Protein AF-0000000078901737 (afdb_homodimer)

Secondary structure (DSSP, 8-state):
------EEEEEEEE-SSHHHHHHHHHHHHTTEEEEETTEEEEEE-HHHHHHHHHHHHHHS-TTT-EEEEEEEEETTT---EEEEEES------------/------EEEEEEEE-SSHHHHHHHHHHHHTTEEEEETTEEEEEE-HHHHHHHHHHHHHHS-TTT-EEEEEEEEETTT---EEEEEES------------

Radius of gyration: 16.72 Å; Cα contacts (8 Å, |Δi|>4): 358; chains: 2; bounding box: 41×45×40 Å

Foldseek 3Di:
DPQPQKFKKKKFKDADDPVLLVQLVVLLVVAFDDDDSGITIGIDHPVVVVVSVVSNVVSGDPVGMDMDIGTPTRPVPDDDDDDDDDDPPVPVPPPPPPD/DPQPQKFKKKKFKDADDPVLLVQLVVLLVVAFDDDDSGITIGIDHPVVVVVSVVSNVVSGDPVGMDMDIGTPTRPVPDDDDDDDDDDPPPPVPVPPPPD

Organism: Rhodospirillum centenum (strain ATCC 51521 / SW) (NCBI:txid414684)

Structure (mmCIF, N/CA/C/O backbone):
data_AF-0000000078901737-model_v1
#
loop_
_entity.id
_entity.type
_entity.pdbx_description
1 polymer 'CRISPR-associated endoribonuclease Cas2'
#
loop_
_atom_site.group_PDB
_atom_site.id
_atom_site.type_symbol
_atom_site.label_atom_id
_atom_site.label_alt_id
_atom_site.label_comp_id
_atom_site.label_asym_id
_atom_site.label_entity_id
_atom_site.label_seq_id
_atom_site.pdbx_PDB_ins_code
_atom_site.Cartn_x
_atom_site.Cartn_y
_atom_site.Cartn_z
_atom_site.occupancy
_atom_site.B_iso_or_equiv
_atom_site.auth_seq_id
_atom_site.auth_comp_id
_atom_site.auth_asym_id
_atom_site.auth_atom_id
_atom_site.pdbx_PDB_model_num
ATOM 1 N N . MET A 1 1 ? 23.219 15.336 10.836 1 37.34 1 MET A N 1
ATOM 2 C CA . MET A 1 1 ? 23.156 13.945 10.375 1 37.34 1 MET A CA 1
ATOM 3 C C . MET A 1 1 ? 22.906 13.875 8.875 1 37.34 1 MET A C 1
ATOM 5 O O . MET A 1 1 ? 22.156 14.688 8.328 1 37.34 1 MET A O 1
ATOM 9 N N . ALA A 1 2 ? 23.719 13.477 8.047 1 44.81 2 ALA A N 1
ATOM 10 C CA . ALA A 1 2 ? 23.703 13.688 6.605 1 44.81 2 ALA A CA 1
ATOM 11 C C . ALA A 1 2 ? 22.328 13.344 6.023 1 44.81 2 ALA A C 1
ATOM 13 O O . ALA A 1 2 ? 21.75 12.312 6.359 1 44.81 2 ALA A O 1
ATOM 14 N N . ALA A 1 3 ? 21.453 14.266 5.723 1 52.78 3 ALA A N 1
ATOM 15 C CA . ALA A 1 3 ? 20.094 14.211 5.207 1 52.78 3 ALA A CA 1
ATOM 16 C C . ALA A 1 3 ? 19.922 13.062 4.219 1 52.78 3 ALA A C 1
ATOM 18 O O . ALA A 1 3 ? 20.656 12.969 3.234 1 52.78 3 ALA A O 1
ATOM 19 N N . ARG A 1 4 ? 19.859 11.828 4.695 1 66.56 4 ARG A N 1
ATOM 20 C CA . ARG A 1 4 ? 19.75 10.742 3.727 1 66.56 4 ARG A CA 1
ATOM 21 C C . ARG A 1 4 ? 18.625 11.016 2.729 1 66.56 4 ARG A C 1
ATOM 23 O O . ARG A 1 4 ? 17.516 11.383 3.117 1 66.56 4 ARG A O 1
ATOM 30 N N . ASN A 1 5 ? 19.047 11.484 1.567 1 89.44 5 ASN A N 1
ATOM 31 C CA . ASN A 1 5 ? 18.172 11.828 0.451 1 89.44 5 ASN A CA 1
ATOM 32 C C . ASN A 1 5 ? 17.266 10.664 0.068 1 89.44 5 ASN A C 1
ATOM 34 O O . ASN A 1 5 ? 17.172 10.305 -1.106 1 89.44 5 ASN A O 1
ATOM 38 N N . GLU A 1 6 ? 16.766 10.07 1.145 1 97.19 6 GLU A N 1
ATOM 39 C CA . GLU A 1 6 ? 15.883 8.945 0.868 1 97.19 6 GLU A CA 1
ATOM 40 C C . GLU A 1 6 ? 14.414 9.359 0.946 1 97.19 6 GLU A C 1
ATOM 42 O O . GLU A 1 6 ? 14.07 10.289 1.675 1 97.19 6 GLU A O 1
ATOM 47 N N . ARG A 1 7 ? 13.727 8.695 0.181 1 97.88 7 ARG A N 1
ATOM 48 C CA . ARG A 1 7 ? 12.281 8.844 0.26 1 97.88 7 ARG A CA 1
ATOM 49 C C . ARG A 1 7 ? 11.625 7.527 0.664 1 97.88 7 ARG A C 1
ATOM 51 O O . ARG A 1 7 ? 12.211 6.453 0.493 1 97.88 7 ARG A O 1
ATOM 58 N N . LEU A 1 8 ? 10.477 7.656 1.312 1 98.06 8 LEU A N 1
ATOM 59 C CA . LEU A 1 8 ? 9.695 6.5 1.743 1 98.06 8 LEU A CA 1
ATOM 60 C C . LEU A 1 8 ? 8.695 6.09 0.669 1 98.06 8 LEU A C 1
ATOM 62 O O . LEU A 1 8 ? 7.965 6.93 0.141 1 98.06 8 LEU A O 1
ATOM 66 N N . TYR A 1 9 ? 8.711 4.77 0.337 1 98.5 9 TYR A N 1
ATOM 67 C CA . TYR A 1 9 ? 7.812 4.227 -0.676 1 98.5 9 TYR A CA 1
ATOM 68 C C . TYR A 1 9 ? 7.016 3.051 -0.124 1 98.5 9 TYR A C 1
ATOM 70 O O . TYR A 1 9 ? 7.52 2.283 0.699 1 98.5 9 TYR A O 1
ATOM 78 N N . ILE A 1 10 ? 5.812 2.926 -0.55 1 98.56 10 ILE A N 1
ATOM 79 C CA . ILE A 1 10 ? 5.043 1.689 -0.458 1 98.56 10 ILE A CA 1
ATOM 80 C C . ILE A 1 10 ? 4.918 1.057 -1.842 1 98.56 10 ILE A C 1
ATOM 82 O O . ILE A 1 10 ? 4.441 1.696 -2.783 1 98.56 10 ILE A O 1
ATOM 86 N N . VAL A 1 11 ? 5.398 -0.104 -1.984 1 98.62 11 VAL A N 1
ATOM 87 C CA . VAL A 1 11 ? 5.301 -0.816 -3.254 1 98.62 11 VAL A CA 1
ATOM 88 C C . VAL A 1 11 ? 4.301 -1.964 -3.127 1 98.62 11 VAL A C 1
ATOM 90 O O . VAL A 1 11 ? 4.406 -2.791 -2.221 1 98.62 11 VAL A O 1
ATOM 93 N N . THR A 1 12 ? 3.33 -1.936 -3.998 1 98.25 12 THR A N 1
ATOM 94 C CA . THR A 1 12 ? 2.346 -3.008 -4.062 1 98.25 12 THR A CA 1
ATOM 95 C C . THR A 1 12 ? 2.346 -3.662 -5.441 1 98.25 12 THR A C 1
ATOM 97 O O . THR A 1 12 ? 2.703 -3.025 -6.434 1 98.25 12 THR A O 1
ATOM 100 N N . TYR A 1 13 ? 1.93 -4.922 -5.512 1 97.56 13 TYR A N 1
ATOM 101 C CA . TYR A 1 13 ? 1.927 -5.562 -6.82 1 97.56 13 TYR A CA 1
ATOM 102 C C . TYR A 1 13 ? 0.886 -6.676 -6.879 1 97.56 13 TYR A C 1
ATOM 104 O O . TYR A 1 13 ? 0.571 -7.293 -5.859 1 97.56 13 TYR A O 1
ATOM 112 N N . ASP A 1 14 ? 0.367 -6.785 -8.016 1 95.31 14 ASP A N 1
ATOM 113 C CA . ASP A 1 14 ? -0.563 -7.832 -8.422 1 95.31 14 ASP A CA 1
ATOM 114 C C . ASP A 1 14 ? -0.028 -8.602 -9.625 1 95.31 14 ASP A C 1
ATOM 116 O O . ASP A 1 14 ? -0.119 -8.125 -10.766 1 95.31 14 ASP A O 1
ATOM 120 N N . ILE A 1 15 ? 0.505 -9.805 -9.312 1 97.12 15 ILE A N 1
ATOM 121 C CA . ILE A 1 15 ? 1.19 -10.602 -10.32 1 97.12 15 ILE A CA 1
ATOM 122 C C . ILE A 1 15 ? 0.374 -11.852 -10.633 1 97.12 15 ILE A C 1
ATOM 124 O O . ILE A 1 15 ? 0.051 -12.625 -9.734 1 97.12 15 ILE A O 1
ATOM 128 N N . ALA A 1 16 ? 0.14 -12.141 -11.852 1 96.06 16 ALA A N 1
ATOM 129 C CA . ALA A 1 16 ? -0.817 -13.164 -12.266 1 96.06 16 ALA A CA 1
ATOM 130 C C . ALA A 1 16 ? -0.198 -14.562 -12.188 1 96.06 16 ALA A C 1
ATOM 132 O O . ALA A 1 16 ? -0.906 -15.547 -11.992 1 96.06 16 ALA A O 1
ATOM 133 N N . ASP A 1 17 ? 1.067 -14.633 -12.414 1 97.44 17 ASP A N 1
ATOM 134 C CA . ASP A 1 17 ? 1.777 -15.906 -12.5 1 97.44 17 ASP A CA 1
ATOM 135 C C . ASP A 1 17 ? 2.629 -16.156 -11.258 1 97.44 17 ASP A C 1
ATOM 137 O O . ASP A 1 17 ? 3.387 -15.273 -10.836 1 97.44 17 ASP A O 1
ATOM 141 N N . GLN A 1 18 ? 2.553 -17.328 -10.664 1 97.12 18 GLN A N 1
ATOM 142 C CA . GLN A 1 18 ? 3.219 -17.641 -9.406 1 97.12 18 GLN A CA 1
ATOM 143 C C . GLN A 1 18 ? 4.734 -17.547 -9.547 1 97.12 18 GLN A C 1
ATOM 145 O O . GLN A 1 18 ? 5.422 -17.109 -8.625 1 97.12 18 GLN A O 1
ATOM 150 N N . LYS A 1 19 ? 5.262 -18.031 -10.617 1 98 19 LYS A N 1
ATOM 151 C CA . LYS A 1 19 ? 6.703 -17.969 -10.82 1 98 19 LYS A CA 1
ATOM 152 C C . LYS A 1 19 ? 7.191 -16.516 -10.898 1 98 19 LYS A C 1
ATOM 154 O O . LYS A 1 19 ? 8.203 -16.172 -10.289 1 98 19 LYS A O 1
ATOM 159 N N . ARG A 1 20 ? 6.438 -15.727 -11.625 1 98.12 20 ARG A N 1
ATOM 160 C CA . ARG A 1 20 ? 6.789 -14.312 -11.703 1 98.12 20 ARG A CA 1
ATOM 161 C C . ARG A 1 20 ? 6.621 -13.633 -10.344 1 98.12 20 ARG A C 1
ATOM 163 O O . ARG A 1 20 ? 7.414 -12.766 -9.977 1 98.12 20 ARG A O 1
ATOM 170 N N . TRP A 1 21 ? 5.555 -14 -9.664 1 97.69 21 TRP A N 1
ATOM 171 C CA . TRP A 1 21 ? 5.344 -13.469 -8.32 1 97.69 21 TRP A CA 1
ATOM 172 C C . TRP A 1 21 ? 6.566 -13.711 -7.441 1 97.69 21 TRP A C 1
ATOM 174 O O . TRP A 1 21 ? 7.031 -12.805 -6.75 1 97.69 21 TRP A O 1
ATOM 184 N N . ARG A 1 22 ? 7.113 -14.93 -7.465 1 98 22 ARG A N 1
ATOM 185 C CA . ARG A 1 22 ? 8.273 -15.273 -6.648 1 98 22 ARG A CA 1
ATOM 186 C C . ARG A 1 22 ? 9.477 -14.422 -7.027 1 98 22 ARG A C 1
ATOM 188 O O . ARG A 1 22 ? 10.25 -14.008 -6.156 1 98 22 ARG A O 1
ATOM 195 N N . ARG A 1 23 ? 9.641 -14.188 -8.273 1 98.38 23 ARG A N 1
ATOM 196 C CA . ARG A 1 23 ? 10.758 -13.367 -8.734 1 98.38 23 ARG A CA 1
ATOM 197 C C . ARG A 1 23 ? 10.602 -11.922 -8.258 1 98.38 23 ARG A C 1
ATOM 199 O O . ARG A 1 23 ? 11.555 -11.32 -7.773 1 98.38 23 ARG A O 1
ATOM 206 N N . VAL A 1 24 ? 9.398 -11.422 -8.391 1 98.5 24 VAL A N 1
ATOM 207 C CA . VAL A 1 24 ? 9.133 -10.062 -7.926 1 98.5 24 VAL A CA 1
ATOM 208 C C . VAL A 1 24 ? 9.367 -9.977 -6.422 1 98.5 24 VAL A C 1
ATOM 210 O O . VAL A 1 24 ? 10 -9.039 -5.938 1 98.5 24 VAL A O 1
ATOM 213 N N . PHE A 1 25 ? 8.898 -10.961 -5.695 1 98.31 25 PHE A N 1
ATOM 214 C CA . PHE A 1 25 ? 9.102 -11.016 -4.254 1 98.31 25 PHE A CA 1
ATOM 215 C C . PHE A 1 25 ? 10.586 -10.969 -3.914 1 98.31 25 PHE A C 1
ATOM 217 O O . PHE A 1 25 ? 11.008 -10.203 -3.037 1 98.31 25 PHE A O 1
ATOM 224 N N . ARG A 1 26 ? 11.328 -11.688 -4.613 1 98.12 26 ARG A N 1
ATOM 225 C CA . ARG A 1 26 ? 12.766 -11.719 -4.371 1 98.12 26 ARG A CA 1
ATOM 226 C C . ARG A 1 26 ? 13.398 -10.352 -4.633 1 98.12 26 ARG A C 1
ATOM 228 O O . ARG A 1 26 ? 14.258 -9.906 -3.871 1 98.12 26 ARG A O 1
ATOM 235 N N . VAL A 1 27 ? 13.016 -9.766 -5.691 1 98.56 27 VAL A N 1
ATOM 236 C CA . VAL A 1 27 ? 13.5 -8.422 -5.973 1 98.56 27 VAL A CA 1
ATOM 237 C C . VAL A 1 27 ? 13.164 -7.492 -4.809 1 98.56 27 VAL A C 1
ATOM 239 O O . VAL A 1 27 ? 14.023 -6.762 -4.316 1 98.56 27 VAL A O 1
ATOM 242 N N . MET A 1 28 ? 11.93 -7.555 -4.387 1 98.5 28 MET A N 1
ATOM 243 C CA . MET A 1 28 ? 11.461 -6.645 -3.352 1 98.5 28 MET A CA 1
ATOM 244 C C . MET A 1 28 ? 12.211 -6.867 -2.043 1 98.5 28 MET A C 1
ATOM 246 O O . MET A 1 28 ? 12.477 -5.918 -1.307 1 98.5 28 MET A O 1
ATOM 250 N N . GLU A 1 29 ? 12.578 -8.086 -1.745 1 97.69 29 GLU A N 1
ATOM 251 C CA . GLU A 1 29 ? 13.32 -8.414 -0.531 1 97.69 29 GLU A CA 1
ATOM 252 C C . GLU A 1 29 ? 14.648 -7.668 -0.479 1 97.69 29 GLU A C 1
ATOM 254 O O . GLU A 1 29 ? 15.148 -7.344 0.604 1 97.69 29 GLU A O 1
ATOM 259 N N . ALA A 1 30 ? 15.125 -7.355 -1.539 1 97.62 30 ALA A N 1
ATOM 260 C CA . ALA A 1 30 ? 16.422 -6.68 -1.616 1 97.62 30 ALA A CA 1
ATOM 261 C C . ALA A 1 30 ? 16.266 -5.172 -1.429 1 97.62 30 ALA A C 1
ATOM 263 O O . ALA A 1 30 ? 17.25 -4.465 -1.2 1 97.62 30 ALA A O 1
ATOM 264 N N . TYR A 1 31 ? 15.039 -4.676 -1.495 1 98.12 31 TYR A N 1
ATOM 265 C CA . TYR A 1 31 ? 14.891 -3.225 -1.547 1 98.12 31 TYR A CA 1
ATOM 266 C C . TYR A 1 31 ? 14.086 -2.715 -0.359 1 98.12 31 TYR A C 1
ATOM 268 O O . TYR A 1 31 ? 14.094 -1.518 -0.064 1 98.12 31 TYR A O 1
ATOM 276 N N . GLY A 1 32 ? 13.367 -3.609 0.29 1 97.44 32 GLY A N 1
ATOM 277 C CA . GLY A 1 32 ? 12.469 -3.066 1.294 1 97.44 32 GLY A CA 1
ATOM 278 C C . GLY A 1 32 ? 12.086 -4.074 2.361 1 97.44 32 GLY A C 1
ATOM 279 O O . GLY A 1 32 ? 12.648 -5.168 2.424 1 97.44 32 GLY A O 1
ATOM 280 N N . HIS A 1 33 ? 11.242 -3.652 3.219 1 96.88 33 HIS A N 1
ATOM 281 C CA . HIS A 1 33 ? 10.695 -4.445 4.312 1 96.88 33 HIS A CA 1
ATOM 282 C C . HIS A 1 33 ? 9.32 -4.996 3.959 1 96.88 33 HIS A C 1
ATOM 284 O O . HIS A 1 33 ? 8.43 -4.246 3.561 1 96.88 33 HIS A O 1
ATOM 290 N N . TRP A 1 34 ? 9.188 -6.359 4.145 1 96.5 34 TRP A N 1
ATOM 291 C CA . TRP A 1 34 ? 7.953 -7.062 3.816 1 96.5 34 TRP A CA 1
ATOM 292 C C . TRP A 1 34 ? 6.852 -6.727 4.816 1 96.5 34 TRP A C 1
ATOM 294 O O . TRP A 1 34 ? 7.035 -6.871 6.027 1 96.5 34 TRP A O 1
ATOM 304 N N . LEU A 1 35 ? 5.703 -6.176 4.328 1 95.69 35 LEU A N 1
ATOM 305 C CA . LEU A 1 35 ? 4.59 -5.816 5.199 1 95.69 35 LEU A CA 1
ATOM 306 C C . LEU A 1 35 ? 3.457 -6.832 5.078 1 95.69 35 LEU A C 1
ATOM 308 O O . LEU A 1 35 ? 2.84 -7.199 6.082 1 95.69 35 LEU A O 1
ATOM 312 N N . GLN A 1 36 ? 3.176 -7.199 3.855 1 94.69 36 GLN A N 1
ATOM 313 C CA . GLN A 1 36 ? 2.061 -8.078 3.51 1 94.69 36 GLN A CA 1
ATOM 314 C C . GLN A 1 36 ? 2.316 -8.805 2.193 1 94.69 36 GLN A C 1
ATOM 316 O O . GLN A 1 36 ? 3.221 -8.438 1.441 1 94.69 36 GLN A O 1
ATOM 321 N N . LEU A 1 37 ? 1.676 -9.789 1.857 1 91.94 37 LEU A N 1
ATOM 322 C CA . LEU A 1 37 ? 1.946 -10.703 0.756 1 91.94 37 LEU A CA 1
ATOM 323 C C . LEU A 1 37 ? 2.51 -9.953 -0.448 1 91.94 37 LEU A C 1
ATOM 325 O O . LEU A 1 37 ? 3.525 -10.359 -1.018 1 91.94 37 LEU A O 1
ATOM 329 N N . SER A 1 38 ? 1.941 -8.852 -0.886 1 96.06 38 SER A N 1
ATOM 330 C CA . SER A 1 38 ? 2.373 -8.109 -2.062 1 96.06 38 SER A CA 1
ATOM 331 C C . SER A 1 38 ? 2.578 -6.633 -1.738 1 96.06 38 SER A C 1
ATOM 333 O O . SER A 1 38 ? 2.299 -5.762 -2.568 1 96.06 38 SER A O 1
ATOM 335 N N . VAL A 1 39 ? 3.059 -6.453 -0.538 1 97.62 39 VAL A N 1
ATOM 336 C CA . VAL A 1 39 ? 3.248 -5.078 -0.092 1 97.62 39 VAL A CA 1
ATOM 337 C C . VAL A 1 39 ? 4.59 -4.945 0.624 1 97.62 39 VAL A C 1
ATOM 339 O O . VAL A 1 39 ? 4.879 -5.699 1.558 1 97.62 39 VAL A O 1
ATOM 342 N N . PHE A 1 40 ? 5.359 -3.996 0.201 1 98.25 40 PHE A N 1
ATOM 343 C CA . PHE A 1 40 ? 6.641 -3.705 0.833 1 98.25 40 PHE A CA 1
ATOM 344 C C . PHE A 1 40 ? 6.75 -2.225 1.175 1 98.25 40 PHE A C 1
ATOM 346 O O . PHE A 1 40 ? 6.203 -1.376 0.467 1 98.25 40 PHE A O 1
ATOM 353 N N . GLN A 1 41 ? 7.402 -1.928 2.205 1 98.31 41 GLN A N 1
ATOM 354 C CA . GLN A 1 41 ? 7.883 -0.586 2.523 1 98.31 41 GLN A CA 1
ATOM 355 C C . GLN A 1 41 ? 9.359 -0.429 2.16 1 98.31 41 GLN A C 1
ATOM 357 O O . GLN A 1 41 ? 10.18 -1.291 2.484 1 98.31 41 GLN A O 1
ATOM 362 N N . CYS A 1 42 ? 9.688 0.681 1.527 1 98.38 42 CYS A N 1
ATOM 363 C CA . CYS A 1 42 ? 11.055 0.913 1.088 1 98.38 42 CYS A CA 1
ATOM 364 C C . CYS A 1 42 ? 11.523 2.312 1.468 1 98.38 42 CYS A C 1
ATOM 366 O O . CYS A 1 42 ? 10.742 3.266 1.42 1 98.38 42 CYS A O 1
ATOM 368 N N . ARG A 1 43 ? 12.703 2.416 1.856 1 97.69 43 ARG A N 1
ATOM 369 C CA . ARG A 1 43 ? 13.438 3.674 1.951 1 97.69 43 ARG A CA 1
ATOM 370 C C . ARG A 1 43 ? 14.539 3.742 0.902 1 97.69 43 ARG A C 1
ATOM 372 O O . ARG A 1 43 ? 15.539 3.016 0.992 1 97.69 43 ARG A O 1
ATOM 379 N N . LEU A 1 44 ? 14.328 4.629 -0.038 1 98.25 44 LEU A N 1
ATOM 380 C CA . LEU A 1 44 ? 15.211 4.566 -1.199 1 98.25 44 LEU A CA 1
ATOM 381 C C . LEU A 1 44 ? 15.688 5.961 -1.594 1 98.25 44 LEU A C 1
ATOM 383 O O . LEU A 1 44 ? 14.922 6.926 -1.524 1 98.25 44 LEU A O 1
ATOM 387 N N . THR A 1 45 ? 16.906 5.988 -2.07 1 97.94 45 THR A N 1
ATOM 388 C CA . THR A 1 45 ? 17.375 7.145 -2.828 1 97.94 45 THR A CA 1
ATOM 389 C C . THR A 1 45 ? 16.781 7.145 -4.234 1 97.94 45 THR A C 1
ATOM 391 O O . THR A 1 45 ? 16.156 6.164 -4.656 1 97.94 45 THR A O 1
ATOM 394 N N . ALA A 1 46 ? 17 8.266 -4.906 1 96.69 46 ALA A N 1
ATOM 395 C CA . ALA A 1 46 ? 16.547 8.352 -6.293 1 96.69 46 ALA A CA 1
ATOM 396 C C . ALA A 1 46 ? 17.172 7.25 -7.145 1 96.69 46 ALA A C 1
ATOM 398 O O . ALA A 1 46 ? 16.484 6.645 -7.98 1 96.69 46 ALA A O 1
ATOM 399 N N . ARG A 1 47 ? 18.391 7.02 -6.961 1 97.12 47 ARG A N 1
ATOM 400 C CA . ARG A 1 47 ? 19.109 6.008 -7.727 1 97.12 47 ARG A CA 1
ATOM 401 C C . ARG A 1 47 ? 18.562 4.617 -7.453 1 97.12 47 ARG A C 1
ATOM 403 O O . ARG A 1 47 ? 18.281 3.855 -8.383 1 97.12 47 ARG A O 1
ATOM 410 N N . ARG A 1 48 ? 18.375 4.305 -6.238 1 97.81 48 ARG A N 1
ATOM 411 C CA . ARG A 1 48 ? 17.875 2.984 -5.879 1 97.81 48 ARG A CA 1
ATOM 412 C C . ARG A 1 48 ? 16.422 2.807 -6.336 1 97.81 48 ARG A C 1
ATOM 414 O O . ARG A 1 48 ? 16.016 1.705 -6.711 1 97.81 48 ARG A O 1
ATOM 421 N N . ARG A 1 49 ? 15.695 3.832 -6.234 1 97.81 49 ARG A N 1
ATOM 422 C CA . ARG A 1 49 ? 14.328 3.809 -6.738 1 97.81 49 ARG A CA 1
ATOM 423 C C . ARG A 1 49 ? 14.297 3.494 -8.227 1 97.81 49 ARG A C 1
ATOM 425 O O . ARG A 1 49 ? 13.5 2.664 -8.68 1 97.81 49 ARG A O 1
ATOM 432 N N . ALA A 1 50 ? 15.125 4.172 -8.992 1 97.81 50 ALA A N 1
ATOM 433 C CA . ALA A 1 50 ? 15.219 3.92 -10.43 1 97.81 50 ALA A CA 1
ATOM 434 C C . ALA A 1 50 ? 15.641 2.48 -10.703 1 97.81 50 ALA A C 1
ATOM 436 O O . ALA A 1 50 ? 15.086 1.826 -11.594 1 97.81 50 ALA A O 1
ATOM 437 N N . ALA A 1 51 ? 16.578 2.016 -9.984 1 98.38 51 ALA A N 1
ATOM 438 C CA . ALA A 1 51 ? 17.047 0.641 -10.133 1 98.38 51 ALA A CA 1
ATOM 439 C C . ALA A 1 51 ? 15.938 -0.358 -9.828 1 98.38 51 ALA A C 1
ATOM 441 O O . ALA A 1 51 ? 15.773 -1.35 -10.547 1 98.38 51 ALA A O 1
ATOM 442 N N . LEU A 1 52 ? 15.195 -0.144 -8.789 1 98.56 52 LEU A N 1
ATOM 443 C CA . LEU A 1 52 ? 14.078 -1.007 -8.43 1 98.56 52 LEU A CA 1
ATOM 444 C C . LEU A 1 52 ? 13.062 -1.075 -9.57 1 98.56 52 LEU A C 1
ATOM 446 O O . LEU A 1 52 ? 12.641 -2.164 -9.969 1 98.56 52 LEU A O 1
ATOM 450 N N . ALA A 1 53 ? 12.68 0.091 -10.039 1 97.81 53 ALA A N 1
ATOM 451 C CA . ALA A 1 53 ? 11.695 0.142 -11.117 1 97.81 53 ALA A CA 1
ATOM 452 C C . ALA A 1 53 ? 12.172 -0.659 -12.328 1 97.81 53 ALA A C 1
ATOM 454 O O . ALA A 1 53 ? 11.391 -1.396 -12.938 1 97.81 53 ALA A O 1
ATOM 455 N N . MET A 1 54 ? 13.414 -0.468 -12.641 1 97.81 54 MET A N 1
ATOM 456 C CA . MET A 1 54 ? 13.977 -1.173 -13.789 1 97.81 54 MET A CA 1
ATOM 457 C C . MET A 1 54 ? 13.953 -2.682 -13.562 1 97.81 54 MET A C 1
ATOM 459 O O . MET A 1 54 ? 13.586 -3.439 -14.461 1 97.81 54 MET A O 1
ATOM 463 N N . ARG A 1 55 ? 14.32 -3.061 -12.445 1 98.38 55 ARG A N 1
ATOM 464 C CA . ARG A 1 55 ? 14.344 -4.484 -12.125 1 98.38 55 ARG A CA 1
ATOM 465 C C . ARG A 1 55 ? 12.938 -5.074 -12.15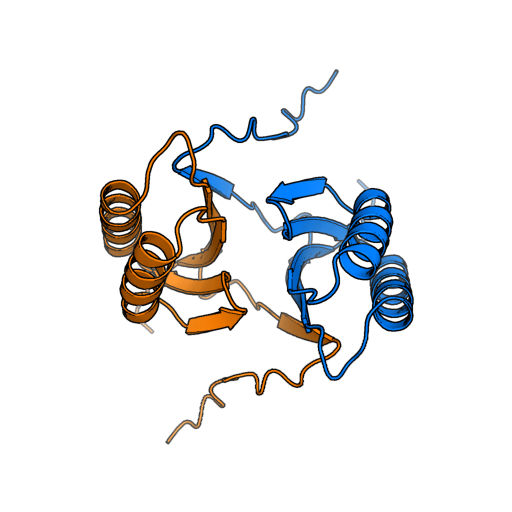6 1 98.38 55 ARG A C 1
ATOM 467 O O . ARG A 1 55 ? 12.719 -6.148 -12.719 1 98.38 55 ARG A O 1
ATOM 474 N N . LEU A 1 56 ? 11.992 -4.398 -11.547 1 98.25 56 LEU A N 1
ATOM 475 C CA . LEU A 1 56 ? 10.617 -4.871 -11.547 1 98.25 56 LEU A CA 1
ATOM 476 C C . LEU A 1 56 ? 10.062 -4.941 -12.961 1 98.25 56 LEU A C 1
ATOM 478 O O . LEU A 1 56 ? 9.375 -5.898 -13.32 1 98.25 56 LEU A O 1
ATOM 482 N N . ASP A 1 57 ? 10.398 -3.939 -13.742 1 96.56 57 ASP A N 1
ATOM 483 C CA . ASP A 1 57 ? 9.922 -3.889 -15.125 1 96.56 57 ASP A CA 1
ATOM 484 C C . ASP A 1 57 ? 10.414 -5.098 -15.922 1 96.56 57 ASP A C 1
ATOM 486 O O . ASP A 1 57 ? 9.719 -5.578 -16.812 1 96.56 57 ASP A O 1
ATOM 490 N N . ARG A 1 58 ? 11.539 -5.566 -15.602 1 97.31 58 ARG A N 1
ATOM 491 C CA . ARG A 1 58 ? 12.133 -6.707 -16.297 1 97.31 58 ARG A CA 1
ATOM 492 C C . ARG A 1 58 ? 11.453 -8.008 -15.875 1 97.31 58 ARG A C 1
ATOM 494 O O . ARG A 1 58 ? 11.406 -8.961 -16.641 1 97.31 58 ARG A O 1
ATOM 501 N N . GLU A 1 59 ? 10.938 -8.031 -14.672 1 98.19 59 GLU A N 1
ATOM 502 C CA . GLU A 1 59 ? 10.414 -9.281 -14.133 1 98.19 59 GLU A CA 1
ATOM 503 C C . GLU A 1 59 ? 8.938 -9.461 -14.484 1 98.19 59 GLU A C 1
ATOM 505 O O . GLU A 1 59 ? 8.43 -10.578 -14.492 1 98.19 59 GLU A O 1
ATOM 510 N N . ILE A 1 60 ? 8.18 -8.406 -14.82 1 97.81 60 ILE A N 1
ATOM 511 C CA . ILE A 1 60 ? 6.73 -8.523 -14.938 1 97.81 60 ILE A CA 1
ATOM 512 C C . ILE A 1 60 ? 6.34 -8.633 -16.406 1 97.81 60 ILE A C 1
ATOM 514 O O . ILE A 1 60 ? 7.137 -8.305 -17.297 1 97.81 60 ILE A O 1
ATOM 518 N N . LYS A 1 61 ? 5.16 -9.117 -16.672 1 96.88 61 LYS A N 1
ATOM 519 C CA . LYS A 1 61 ? 4.492 -9.047 -17.969 1 96.88 61 LYS A CA 1
ATOM 520 C C . LYS A 1 61 ? 3.469 -7.918 -18 1 96.88 61 LYS A C 1
ATOM 522 O O . LYS A 1 61 ? 2.406 -8.023 -17.375 1 96.88 61 LYS A O 1
ATOM 527 N N . PRO A 1 62 ? 3.744 -6.898 -18.719 1 93.94 62 PRO A N 1
ATOM 528 C CA . PRO A 1 62 ? 2.957 -5.664 -18.641 1 93.94 62 PRO A CA 1
ATOM 529 C C . PRO A 1 62 ? 1.467 -5.898 -18.875 1 93.94 62 PRO A C 1
ATOM 531 O O . PRO A 1 62 ? 0.629 -5.191 -18.312 1 93.94 62 PRO A O 1
ATOM 534 N N . ALA A 1 63 ? 1.03 -6.875 -19.609 1 93.44 63 ALA A N 1
ATOM 535 C CA . ALA A 1 63 ? -0.376 -7.098 -19.938 1 93.44 63 ALA A CA 1
ATOM 536 C C . ALA A 1 63 ? -1.078 -7.883 -18.828 1 93.44 63 ALA A C 1
ATOM 538 O O . ALA A 1 63 ? -2.309 -7.934 -18.781 1 93.44 63 ALA A O 1
ATOM 539 N N . GLU A 1 64 ? -0.312 -8.438 -17.922 1 95.81 64 GLU A N 1
ATOM 540 C CA . GLU A 1 64 ? -0.893 -9.367 -16.953 1 95.81 64 GLU A CA 1
ATOM 541 C C . GLU A 1 64 ? -0.629 -8.906 -15.523 1 95.81 64 GLU A C 1
ATOM 543 O O . GLU A 1 64 ? -1.379 -9.25 -14.609 1 95.81 64 GLU A O 1
ATOM 548 N N . ASP A 1 65 ? 0.442 -8.172 -15.398 1 96.81 65 ASP A N 1
ATOM 549 C CA . ASP A 1 65 ? 0.942 -7.84 -14.07 1 96.81 65 ASP A CA 1
ATOM 550 C C . ASP A 1 65 ? 0.868 -6.336 -13.812 1 96.81 65 ASP A C 1
ATOM 552 O O . ASP A 1 65 ? 0.933 -5.539 -14.75 1 96.81 65 ASP A O 1
ATOM 556 N N . HIS A 1 66 ? 0.661 -5.961 -12.57 1 96.25 66 HIS A N 1
ATOM 557 C CA . HIS A 1 66 ? 0.538 -4.562 -12.172 1 96.25 66 HIS A CA 1
ATOM 558 C C . HIS A 1 66 ? 1.325 -4.277 -10.898 1 96.25 66 HIS A C 1
ATOM 560 O O . HIS A 1 66 ? 1.184 -4.992 -9.898 1 96.25 66 HIS A O 1
ATOM 566 N N . VAL A 1 67 ? 2.203 -3.295 -10.984 1 97.75 67 VAL A N 1
ATOM 567 C CA . VAL A 1 67 ? 2.98 -2.842 -9.836 1 97.75 67 VAL A CA 1
ATOM 568 C C . VAL A 1 67 ? 2.738 -1.352 -9.602 1 97.75 67 VAL A C 1
ATOM 570 O O . VAL A 1 67 ? 2.719 -0.563 -10.547 1 97.75 67 VAL A O 1
ATOM 573 N N . LEU A 1 68 ? 2.51 -1.009 -8.359 1 97.69 68 LEU A N 1
ATOM 574 C CA . LEU A 1 68 ? 2.416 0.395 -7.973 1 97.69 68 LEU A CA 1
ATOM 575 C C . LEU A 1 68 ? 3.572 0.784 -7.055 1 97.69 68 LEU A C 1
ATOM 577 O O . LEU A 1 68 ? 3.889 0.063 -6.105 1 97.69 68 LEU A O 1
ATOM 581 N N . ILE A 1 69 ? 4.184 1.837 -7.383 1 98.25 69 ILE A N 1
ATOM 582 C CA . ILE A 1 69 ? 5.184 2.453 -6.516 1 98.25 69 ILE A CA 1
ATOM 583 C C . ILE A 1 69 ? 4.656 3.781 -5.984 1 98.25 69 ILE A C 1
ATOM 585 O O . ILE A 1 69 ? 4.566 4.766 -6.723 1 98.25 69 ILE A O 1
ATOM 589 N N . LEU A 1 70 ? 4.285 3.807 -4.703 1 98.38 70 LEU A N 1
ATOM 590 C CA . LEU A 1 70 ? 3.73 4.992 -4.062 1 98.38 70 LEU A CA 1
ATOM 591 C C . LEU A 1 70 ? 4.816 5.777 -3.336 1 98.38 70 LEU A C 1
ATOM 593 O O . LEU A 1 70 ? 5.426 5.273 -2.389 1 98.38 70 LEU A O 1
ATOM 597 N N . ASP A 1 71 ? 5.074 6.93 -3.783 1 98.19 71 ASP A N 1
ATOM 598 C CA . ASP A 1 71 ? 5.996 7.844 -3.115 1 98.19 71 ASP A CA 1
ATOM 599 C C . ASP A 1 71 ? 5.285 8.641 -2.021 1 98.19 71 ASP A C 1
ATOM 601 O O . ASP A 1 71 ? 4.441 9.492 -2.316 1 98.19 71 ASP A O 1
ATOM 605 N N . VAL A 1 72 ? 5.688 8.398 -0.758 1 97.25 72 VAL A N 1
ATOM 606 C CA . VAL A 1 72 ? 4.93 8.992 0.337 1 97.25 72 VAL A CA 1
ATOM 607 C C . VAL A 1 72 ? 5.652 10.234 0.849 1 97.25 72 VAL A C 1
ATOM 609 O O . VAL A 1 72 ? 5.098 11.008 1.641 1 97.25 72 VAL A O 1
ATOM 612 N N . GLY A 1 73 ? 6.891 10.469 0.484 1 96.69 73 GLY A N 1
ATOM 613 C CA . GLY A 1 73 ? 7.621 11.672 0.853 1 96.69 73 GLY A CA 1
ATOM 614 C C . GLY A 1 73 ? 9 11.383 1.415 1 96.69 73 GLY A C 1
ATOM 615 O O . GLY A 1 73 ? 9.445 10.227 1.425 1 96.69 73 GLY A O 1
ATOM 616 N N . PRO A 1 74 ? 9.703 12.5 1.819 1 96.88 74 PRO A N 1
ATOM 617 C CA . PRO A 1 74 ? 11.031 12.305 2.398 1 96.88 74 PRO A CA 1
ATOM 618 C C . PRO A 1 74 ? 11.008 11.398 3.631 1 96.88 74 PRO A C 1
ATOM 620 O O . PRO A 1 74 ? 10.188 11.602 4.531 1 96.88 74 PRO A O 1
ATOM 623 N N . ALA A 1 75 ? 11.891 10.469 3.621 1 95.94 75 ALA A N 1
ATOM 624 C CA . ALA A 1 75 ? 11.891 9.445 4.664 1 95.94 75 ALA A CA 1
ATOM 625 C C . ALA A 1 75 ? 12 10.07 6.051 1 95.94 75 ALA A C 1
ATOM 627 O O . ALA A 1 75 ? 11.43 9.555 7.016 1 95.94 75 ALA A O 1
ATOM 628 N N . ASP A 1 76 ? 12.633 11.164 6.137 1 93.69 76 ASP A N 1
ATOM 629 C CA . ASP A 1 76 ? 12.875 11.789 7.434 1 93.69 76 ASP A CA 1
ATOM 630 C C . ASP A 1 76 ? 11.695 12.656 7.859 1 93.69 76 ASP A C 1
ATOM 632 O O . ASP A 1 76 ? 11.625 13.109 9 1 93.69 76 ASP A O 1
ATOM 636 N N . GLU A 1 77 ? 10.727 12.828 7.023 1 93.94 77 GLU A N 1
ATOM 637 C CA . GLU A 1 77 ? 9.609 13.719 7.316 1 93.94 77 GLU A CA 1
ATOM 638 C C . GLU A 1 77 ? 8.312 12.93 7.488 1 93.94 77 GLU A C 1
ATOM 640 O O . GLU A 1 77 ? 7.32 13.453 8 1 93.94 77 GLU A O 1
ATOM 645 N N . VAL A 1 78 ? 8.344 11.758 7 1 93.81 78 VAL A N 1
ATOM 646 C CA . VAL A 1 78 ? 7.141 10.938 7.051 1 93.81 78 VAL A CA 1
ATOM 647 C C . VAL A 1 78 ? 7.164 10.055 8.289 1 93.81 78 VAL A C 1
ATOM 649 O O . VAL A 1 78 ? 8.133 9.328 8.531 1 93.81 78 VAL A O 1
ATOM 652 N N . ASP A 1 79 ? 6.176 10.172 9.109 1 91.44 79 ASP A N 1
ATOM 653 C CA . ASP A 1 79 ? 5.957 9.25 10.219 1 91.44 79 ASP A CA 1
ATOM 654 C C . ASP A 1 79 ? 4.879 8.219 9.875 1 91.44 79 ASP A C 1
ATOM 656 O O . ASP A 1 79 ? 3.727 8.359 10.297 1 91.44 79 ASP A O 1
ATOM 660 N N . LEU A 1 80 ? 5.254 7.211 9.141 1 95.31 80 LEU A N 1
ATOM 661 C CA . LEU A 1 80 ? 4.324 6.184 8.68 1 95.31 80 LEU A CA 1
ATOM 662 C C . LEU A 1 80 ? 3.883 5.293 9.836 1 95.31 80 LEU A C 1
ATOM 664 O O . LEU A 1 80 ? 4.719 4.723 10.539 1 95.31 80 LEU A O 1
ATOM 668 N N . ARG A 1 81 ? 2.619 5.238 10.086 1 96.25 81 ARG A N 1
ATOM 669 C CA . ARG A 1 81 ? 2.055 4.34 11.094 1 96.25 81 ARG A CA 1
ATOM 670 C C . ARG A 1 81 ? 1.273 3.207 10.438 1 96.25 81 ARG A C 1
ATOM 672 O O . ARG A 1 81 ? 0.406 3.449 9.594 1 96.25 81 ARG A O 1
ATOM 679 N N . VAL A 1 82 ? 1.599 1.995 10.812 1 95.88 82 VAL A N 1
ATOM 680 C CA . VAL A 1 82 ? 0.967 0.811 10.242 1 95.88 82 VAL A CA 1
ATOM 681 C C . VAL A 1 82 ? 0.108 0.12 11.297 1 95.88 82 VAL A C 1
ATOM 683 O O . VAL A 1 82 ? 0.597 -0.225 12.375 1 95.88 82 VAL A O 1
ATOM 686 N N . GLU A 1 83 ? -1.095 -0.001 10.984 1 95.25 83 GLU A N 1
ATOM 687 C CA . GLU A 1 83 ? -2.027 -0.769 11.805 1 95.25 83 GLU A CA 1
ATOM 688 C C . GLU A 1 83 ? -2.434 -2.066 11.109 1 95.25 83 GLU A C 1
ATOM 690 O O . GLU A 1 83 ? -2.703 -2.074 9.906 1 95.25 83 GLU A O 1
ATOM 695 N N . SER A 1 84 ? -2.482 -3.096 11.875 1 95.31 84 SER A N 1
ATOM 696 C CA . SER A 1 84 ? -2.844 -4.402 11.328 1 95.31 84 SER A CA 1
ATOM 697 C C . SER A 1 84 ? -4.164 -4.895 11.914 1 95.31 84 SER A C 1
ATOM 699 O O . SER A 1 84 ? -4.395 -4.785 13.117 1 95.31 84 SER A O 1
ATOM 701 N N . LEU A 1 85 ? -5.012 -5.344 11.117 1 95.88 85 LEU A N 1
ATOM 702 C CA . LEU A 1 85 ? -6.215 -6.07 11.508 1 95.88 85 LEU A CA 1
ATOM 703 C C . LEU A 1 85 ? -6.137 -7.527 11.07 1 95.88 85 LEU A C 1
ATOM 705 O O . LEU A 1 85 ? -5.676 -7.824 9.961 1 95.88 85 LEU A O 1
ATOM 709 N N . GLY A 1 86 ? -6.691 -8.461 11.828 1 92.38 86 GLY A N 1
ATOM 710 C CA . GLY A 1 86 ? -6.602 -9.883 11.516 1 92.38 86 GLY A CA 1
ATOM 711 C C . GLY A 1 86 ? -5.285 -10.5 11.945 1 92.38 86 GLY A C 1
ATOM 712 O O . GLY A 1 86 ? -4.879 -10.375 13.102 1 92.38 86 GLY A O 1
ATOM 713 N N . LYS A 1 87 ? -4.59 -11.219 10.945 1 78.56 87 LYS A N 1
ATOM 714 C CA . LYS A 1 87 ? -3.348 -11.914 11.273 1 78.56 87 LYS A CA 1
ATOM 715 C C . LYS A 1 87 ? -2.316 -10.953 11.852 1 78.56 87 LYS A C 1
ATOM 717 O O . LYS A 1 87 ? -2.268 -9.781 11.469 1 78.56 87 LYS A O 1
ATOM 722 N N . SER A 1 88 ? -1.827 -11.312 13.07 1 60.5 88 SER A N 1
ATOM 723 C CA . SER A 1 88 ? -0.831 -10.484 13.742 1 60.5 88 SER A CA 1
ATOM 724 C C . SER A 1 88 ? 0.425 -10.336 12.891 1 60.5 88 SER A C 1
ATOM 726 O O . SER A 1 88 ? 1.077 -11.328 12.555 1 60.5 88 SER A O 1
ATOM 728 N N . PHE A 1 89 ? 0.294 -9.719 11.883 1 51.09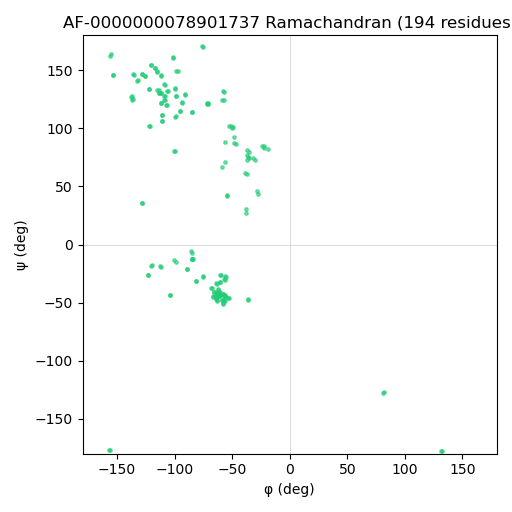 89 PHE A N 1
ATOM 729 C CA . PHE A 1 89 ? 1.623 -9.484 11.328 1 51.09 89 PHE A CA 1
ATOM 730 C C . PHE A 1 89 ? 2.57 -8.961 12.406 1 51.09 89 PHE A C 1
ATOM 732 O O . PHE A 1 89 ? 2.223 -8.047 13.156 1 51.09 89 PHE A O 1
ATOM 739 N N . GLN A 1 90 ? 3.281 -9.867 13.062 1 43.25 90 GLN A N 1
ATOM 740 C CA . GLN A 1 90 ? 4.387 -9.203 13.75 1 43.25 90 GLN A CA 1
ATOM 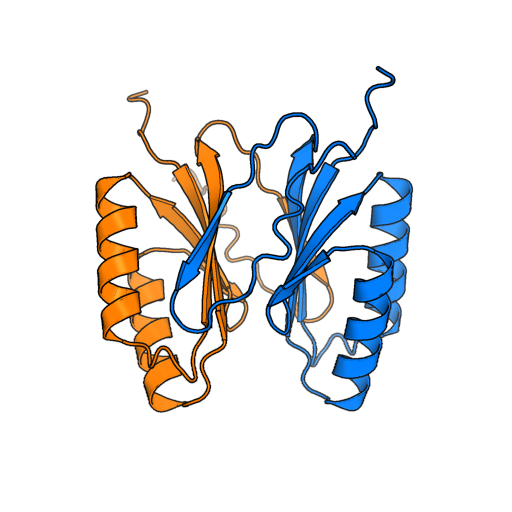741 C C . GLN A 1 90 ? 4.922 -8.031 12.93 1 43.25 90 GLN A C 1
ATOM 743 O O . GLN A 1 90 ? 5.32 -8.203 11.781 1 43.25 90 GLN A O 1
ATOM 748 N N . ALA A 1 91 ? 4.309 -7.086 12.992 1 38.47 91 ALA A N 1
ATOM 749 C CA . ALA A 1 91 ? 4.996 -5.895 12.5 1 38.47 91 ALA A CA 1
ATOM 750 C C . ALA A 1 91 ? 6.512 -6.078 12.539 1 38.47 91 ALA A C 1
ATOM 752 O O . ALA A 1 91 ? 7.066 -6.457 13.57 1 38.47 91 ALA A O 1
ATOM 753 N N . ILE A 1 92 ? 7.262 -6.637 11.703 1 37.44 92 ILE A N 1
ATOM 754 C CA . ILE A 1 92 ? 8.633 -6.156 11.828 1 37.44 92 ILE A CA 1
ATOM 755 C C . ILE A 1 92 ? 8.633 -4.664 12.141 1 37.44 92 ILE A C 1
ATOM 757 O O . ILE A 1 92 ? 8.406 -3.838 11.25 1 37.44 92 ILE A O 1
ATOM 761 N N . VAL A 1 93 ? 7.676 -4.164 12.727 1 35.78 93 VAL A N 1
ATOM 762 C CA . VAL A 1 93 ? 8.008 -2.854 13.273 1 35.78 93 VAL A CA 1
ATOM 763 C C . VAL A 1 93 ? 9.445 -2.857 13.789 1 35.78 93 VAL A C 1
ATOM 765 O O . VAL A 1 93 ? 9.797 -3.656 14.656 1 35.78 93 VAL A O 1
ATOM 768 N N . ARG A 1 94 ? 10.438 -2.715 13.078 1 30.75 94 ARG A N 1
ATOM 769 C CA . ARG A 1 94 ? 11.695 -2.322 13.711 1 30.75 94 ARG A CA 1
ATOM 770 C C . ARG A 1 94 ? 11.438 -1.466 14.945 1 30.75 94 ARG A C 1
ATOM 772 O O . ARG A 1 94 ? 10.82 -0.405 14.852 1 30.75 94 ARG A O 1
ATOM 779 N N . GLU A 1 95 ? 10.953 -1.947 16.109 1 31.33 95 GLU A N 1
ATOM 780 C CA . GLU A 1 95 ? 11.586 -1.269 17.234 1 31.33 95 GLU A CA 1
ATOM 781 C C . GLU A 1 95 ? 12.945 -0.696 16.828 1 31.33 95 GLU A C 1
ATOM 783 O O . GLU A 1 95 ? 13.797 -1.412 16.297 1 31.33 95 GLU A O 1
ATOM 788 N N . ALA A 1 96 ? 12.953 0.407 16.297 1 29.8 96 ALA A N 1
ATOM 789 C CA . ALA A 1 96 ? 14.219 1.093 16.516 1 29.8 96 ALA A CA 1
ATOM 790 C C . ALA A 1 96 ? 14.883 0.63 17.812 1 29.8 96 ALA A C 1
ATOM 792 O O . ALA A 1 96 ? 14.5 1.066 18.891 1 29.8 96 ALA A O 1
ATOM 793 N N . ARG A 1 97 ? 14.914 -0.62 18.125 1 25.34 97 ARG A N 1
ATOM 794 C CA . ARG A 1 97 ? 15.883 -0.916 19.188 1 25.34 97 ARG A CA 1
ATOM 795 C C . ARG A 1 97 ? 17.281 -0.444 18.781 1 25.34 97 ARG A C 1
ATOM 797 O O . ARG A 1 97 ? 17.828 -0.89 17.781 1 25.34 97 ARG A O 1
ATOM 804 N N . VAL A 1 98 ? 17.594 0.859 19.109 1 22.45 98 VAL A N 1
ATOM 805 C CA . VAL A 1 98 ? 18.969 1.255 19.391 1 22.45 98 VAL A CA 1
ATOM 806 C C . VAL A 1 98 ? 19.688 0.137 20.141 1 22.45 98 VAL A C 1
ATOM 808 O O . VAL A 1 98 ? 19.297 -0.223 21.266 1 22.45 98 VAL A O 1
ATOM 811 N N . ILE A 1 99 ? 19.766 -0.948 19.547 1 17.53 99 ILE A N 1
ATOM 812 C CA . ILE A 1 99 ? 20.891 -1.618 20.188 1 17.53 99 ILE A CA 1
ATOM 813 C C . ILE A 1 99 ? 22.188 -0.86 19.906 1 17.53 99 ILE A C 1
ATOM 815 O O . ILE A 1 99 ? 22.453 -0.502 18.75 1 17.53 99 ILE A O 1
ATOM 819 N N . MET B 1 1 ? -9.141 27.859 4.18 1 38.94 1 MET B N 1
ATOM 820 C CA . MET B 1 1 ? -9.898 26.688 3.75 1 38.94 1 MET B CA 1
ATOM 821 C C . MET B 1 1 ? -10.023 25.672 4.883 1 38.94 1 MET B C 1
ATOM 823 O O . MET B 1 1 ? -9.102 25.516 5.684 1 38.94 1 MET B O 1
ATOM 827 N N . ALA B 1 2 ? -11.102 25.359 5.367 1 45.72 2 ALA B N 1
ATOM 828 C CA . ALA B 1 2 ? -11.281 24.672 6.641 1 45.72 2 ALA B CA 1
ATOM 829 C C . ALA B 1 2 ? -10.398 23.422 6.715 1 45.72 2 ALA B C 1
ATOM 831 O O . ALA B 1 2 ? -10.32 22.656 5.754 1 45.72 2 ALA B O 1
ATOM 832 N N . ALA B 1 3 ? -9.305 23.406 7.379 1 53.69 3 ALA B N 1
ATOM 833 C CA . ALA B 1 3 ? -8.281 22.375 7.578 1 53.69 3 ALA B CA 1
ATOM 834 C C . ALA B 1 3 ? -8.906 20.984 7.684 1 53.69 3 ALA B C 1
ATOM 836 O O . ALA B 1 3 ? -9.734 20.734 8.57 1 53.69 3 ALA B O 1
ATOM 837 N N . ARG B 1 4 ? -9.367 20.469 6.574 1 68.12 4 ARG B N 1
ATOM 838 C CA . ARG B 1 4 ? -10.016 19.172 6.73 1 68.12 4 ARG B CA 1
ATOM 839 C C . ARG B 1 4 ? -9.109 18.188 7.473 1 68.12 4 ARG B C 1
ATOM 841 O O . ARG B 1 4 ? -7.926 18.078 7.164 1 68.12 4 ARG B O 1
ATOM 848 N N . ASN B 1 5 ? -9.445 18.047 8.734 1 89.56 5 ASN B N 1
ATOM 849 C CA . ASN B 1 5 ? -8.742 17.172 9.664 1 89.56 5 ASN B CA 1
ATOM 850 C C . ASN B 1 5 ? -8.664 15.75 9.133 1 89.56 5 ASN B C 1
ATOM 852 O O . ASN B 1 5 ? -9.016 14.797 9.836 1 89.56 5 ASN B O 1
ATOM 856 N N . GLU B 1 6 ? -8.391 15.719 7.844 1 97.25 6 GLU B N 1
ATOM 857 C CA . GLU B 1 6 ? -8.289 14.391 7.254 1 97.25 6 GLU B CA 1
ATOM 858 C C . GLU B 1 6 ? -6.832 13.93 7.168 1 97.25 6 GLU B C 1
ATOM 860 O O . GLU B 1 6 ? -5.922 14.758 7.066 1 97.25 6 GLU B O 1
ATOM 865 N N . ARG B 1 7 ? -6.73 12.727 7.266 1 97.88 7 ARG B N 1
ATOM 866 C CA . ARG B 1 7 ? -5.434 12.102 7.023 1 97.88 7 ARG B CA 1
ATOM 867 C C . ARG B 1 7 ? -5.492 11.164 5.82 1 97.88 7 ARG B C 1
ATOM 869 O O . ARG B 1 7 ? -6.57 10.695 5.445 1 97.88 7 ARG B O 1
ATOM 876 N N . LEU B 1 8 ? -4.355 11.016 5.176 1 98 8 LEU B N 1
ATOM 877 C CA . LEU B 1 8 ? -4.227 10.133 4.023 1 98 8 LEU B CA 1
ATOM 878 C C . LEU B 1 8 ? -3.805 8.734 4.457 1 98 8 LEU B C 1
ATOM 880 O O . LEU B 1 8 ? -2.854 8.578 5.227 1 98 8 LEU B O 1
ATOM 884 N N . TYR B 1 9 ? -4.566 7.723 3.977 1 98.5 9 TYR B N 1
ATOM 885 C CA . TYR B 1 9 ? -4.289 6.328 4.305 1 98.5 9 TYR B CA 1
ATOM 886 C C . TYR B 1 9 ? -4.137 5.492 3.039 1 98.5 9 TYR B C 1
ATOM 888 O O . TYR B 1 9 ? -4.805 5.742 2.035 1 98.5 9 TYR B O 1
ATOM 896 N N . ILE B 1 10 ? -3.279 4.539 3.068 1 98.56 10 ILE B N 1
ATOM 897 C CA . ILE B 1 10 ? -3.264 3.414 2.141 1 98.56 10 ILE B CA 1
ATOM 898 C C . ILE B 1 10 ? -3.742 2.152 2.854 1 98.56 10 ILE B C 1
ATOM 900 O O . ILE B 1 10 ? -3.188 1.765 3.885 1 98.56 10 ILE B O 1
ATOM 904 N N . VAL B 1 11 ? -4.766 1.585 2.379 1 98.69 11 VAL B N 1
ATOM 905 C CA . VAL B 1 11 ? -5.289 0.354 2.961 1 98.69 11 VAL B CA 1
ATOM 906 C C . VAL B 1 11 ? -5.035 -0.816 2.016 1 98.69 11 VAL B C 1
ATOM 908 O O . VAL B 1 11 ? -5.395 -0.759 0.836 1 98.69 11 VAL B O 1
ATOM 911 N N . THR B 1 12 ? -4.371 -1.807 2.551 1 98.25 12 THR B N 1
ATOM 912 C CA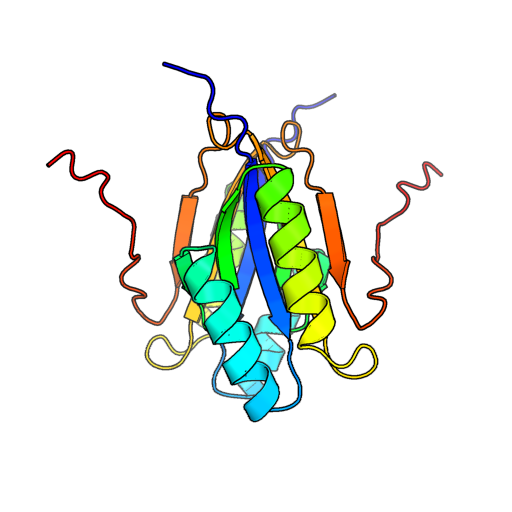 . THR B 1 12 ? -4.121 -3.033 1.802 1 98.25 12 THR B CA 1
ATOM 913 C C . THR B 1 12 ? -4.719 -4.238 2.521 1 98.25 12 THR B C 1
ATOM 915 O O . THR B 1 12 ? -4.871 -4.223 3.746 1 98.25 12 THR B O 1
ATOM 918 N N . TYR B 1 13 ? -5.043 -5.277 1.775 1 97.62 13 TYR B N 1
ATOM 919 C CA . TYR B 1 13 ? -5.617 -6.441 2.449 1 97.62 13 TYR B CA 1
ATOM 920 C C . TYR B 1 13 ? -5.34 -7.715 1.664 1 97.62 13 TYR B C 1
ATOM 922 O O . TYR B 1 13 ? -5.219 -7.684 0.437 1 97.62 13 TYR B O 1
ATOM 930 N N . ASP B 1 14 ? -5.164 -8.711 2.404 1 95.12 14 ASP B N 1
ATOM 931 C CA . ASP B 1 14 ? -5.004 -10.094 1.96 1 95.12 14 ASP B CA 1
ATOM 932 C C . ASP B 1 14 ? -6.074 -10.992 2.576 1 95.12 14 ASP B C 1
ATOM 934 O O . ASP B 1 14 ? -5.957 -11.398 3.734 1 95.12 14 ASP B O 1
ATOM 938 N N . ILE B 1 15 ? -7.086 -11.289 1.728 1 97.12 15 ILE B N 1
ATOM 939 C CA . ILE B 1 15 ? -8.258 -12.016 2.201 1 97.12 15 ILE B CA 1
ATOM 940 C C . ILE B 1 15 ? -8.289 -13.414 1.574 1 97.12 15 ILE B C 1
ATOM 942 O O . ILE B 1 15 ? -8.258 -13.547 0.349 1 97.12 15 ILE B O 1
ATOM 946 N N . ALA B 1 16 ? -8.461 -14.422 2.34 1 96.06 16 ALA B N 1
ATOM 947 C CA . ALA B 1 16 ? -8.273 -15.805 1.901 1 96.06 16 ALA B CA 1
ATOM 948 C C . ALA B 1 16 ? -9.508 -16.312 1.151 1 96.06 16 ALA B C 1
ATOM 950 O O . ALA B 1 16 ? -9.398 -17.188 0.288 1 96.06 16 ALA B O 1
ATOM 951 N N . ASP B 1 17 ? -10.633 -15.828 1.518 1 97.38 17 ASP B N 1
ATOM 952 C CA . ASP B 1 17 ? -11.906 -16.312 0.99 1 97.38 17 ASP B CA 1
ATOM 953 C C . ASP B 1 17 ? -12.508 -15.305 0.014 1 97.38 17 ASP B C 1
ATOM 955 O O . ASP B 1 17 ? -12.609 -14.109 0.32 1 97.38 17 ASP B O 1
ATOM 959 N N . GLN B 1 18 ? -12.953 -15.742 -1.154 1 97.06 18 GLN B N 1
ATOM 960 C CA . GLN B 1 18 ? -13.438 -14.875 -2.221 1 97.06 18 GLN B CA 1
ATOM 961 C C . GLN B 1 18 ? -14.68 -14.102 -1.779 1 97.06 18 GLN B C 1
ATOM 963 O O . GLN B 1 18 ? -14.852 -12.93 -2.141 1 97.06 18 GLN B O 1
ATOM 968 N N . LYS B 1 19 ? -15.57 -14.734 -1.104 1 97.94 19 LYS B N 1
ATOM 969 C CA . LYS B 1 19 ? -16.781 -14.055 -0.648 1 97.94 19 LYS B CA 1
ATOM 970 C C . LYS B 1 19 ? -16.453 -12.938 0.336 1 97.94 19 LYS B C 1
ATOM 972 O O . LYS B 1 19 ? -17 -11.836 0.241 1 97.94 19 LYS B O 1
ATOM 977 N N . ARG B 1 20 ? -15.555 -13.258 1.233 1 98.12 20 ARG B N 1
ATOM 978 C CA . ARG B 1 20 ? -15.117 -12.227 2.17 1 98.12 20 ARG B CA 1
ATOM 979 C C . ARG B 1 20 ? -14.375 -11.109 1.449 1 98.12 20 ARG B C 1
ATOM 981 O O . ARG B 1 20 ? -14.516 -9.938 1.802 1 98.12 20 ARG B O 1
ATOM 988 N N . TRP B 1 21 ? -13.547 -11.492 0.51 1 97.69 21 TRP B N 1
ATOM 989 C CA . TRP B 1 21 ? -12.852 -10.5 -0.295 1 97.69 21 TRP B CA 1
ATOM 990 C C . TRP B 1 21 ? -13.836 -9.508 -0.912 1 97.69 21 TRP B C 1
ATOM 992 O O . TRP B 1 21 ? -13.617 -8.297 -0.852 1 97.69 21 TRP B O 1
ATOM 1002 N N . ARG B 1 22 ? -14.93 -10.008 -1.492 1 97.94 22 ARG B N 1
ATOM 1003 C CA . ARG B 1 22 ? -15.922 -9.148 -2.129 1 97.94 22 ARG B CA 1
ATOM 1004 C C . ARG B 1 22 ? -16.562 -8.203 -1.117 1 97.94 22 ARG B C 1
ATOM 1006 O O . ARG B 1 22 ? -16.828 -7.039 -1.43 1 97.94 22 ARG B O 1
ATOM 1013 N N . ARG B 1 23 ? -16.797 -8.688 0.039 1 98.38 23 ARG B N 1
ATOM 1014 C CA . ARG B 1 23 ? -17.391 -7.852 1.081 1 98.38 23 ARG B CA 1
ATOM 1015 C C . ARG B 1 23 ? -16.422 -6.75 1.506 1 98.38 23 ARG B C 1
ATOM 1017 O O . ARG B 1 23 ? -16.812 -5.59 1.642 1 98.38 23 ARG B O 1
ATOM 1024 N N . VAL B 1 24 ? -15.18 -7.137 1.696 1 98.5 24 VAL B N 1
ATOM 1025 C CA . VAL B 1 24 ? -14.164 -6.152 2.057 1 98.5 24 VAL B CA 1
ATOM 1026 C C . VAL B 1 24 ? -14.039 -5.109 0.949 1 98.5 24 VAL B C 1
ATOM 1028 O O . VAL B 1 24 ? -13.977 -3.908 1.223 1 98.5 24 VAL B O 1
ATOM 1031 N N . PHE B 1 25 ? -14.016 -5.559 -0.28 1 98.31 25 PHE B N 1
ATOM 1032 C CA . PHE B 1 25 ? -13.953 -4.656 -1.424 1 98.31 25 PHE B CA 1
ATOM 1033 C C . PHE B 1 25 ? -15.102 -3.658 -1.392 1 98.31 25 PHE B C 1
ATOM 1035 O O . PHE B 1 25 ? -14.898 -2.457 -1.58 1 98.31 25 PHE B O 1
ATOM 1042 N N . ARG B 1 26 ? -16.234 -4.117 -1.101 1 98.12 26 ARG B N 1
ATOM 1043 C CA . ARG B 1 26 ? -17.406 -3.252 -1.048 1 98.12 26 ARG B CA 1
ATOM 1044 C C . ARG B 1 26 ? -17.266 -2.215 0.063 1 98.12 26 ARG B C 1
ATOM 1046 O O . ARG B 1 26 ? -17.625 -1.048 -0.124 1 98.12 26 ARG B O 1
ATOM 1053 N N . VAL B 1 27 ? -16.844 -2.646 1.169 1 98.56 27 VAL B N 1
ATOM 1054 C CA . VAL B 1 27 ? -16.609 -1.705 2.258 1 98.56 27 VAL B CA 1
ATOM 1055 C C . VAL B 1 27 ? -15.617 -0.63 1.801 1 98.56 27 VAL B C 1
ATOM 1057 O O . VAL B 1 27 ? -15.867 0.564 1.986 1 98.56 27 VAL B O 1
ATOM 1060 N N . MET B 1 28 ? -14.539 -1.072 1.195 1 98.5 28 MET B N 1
ATOM 1061 C CA . MET B 1 28 ? -13.477 -0.149 0.806 1 98.5 28 MET B CA 1
ATOM 1062 C C . MET B 1 28 ? -13.977 0.851 -0.231 1 98.5 28 MET B C 1
ATOM 1064 O O . MET B 1 28 ? -13.57 2.016 -0.223 1 98.5 28 MET B O 1
ATOM 1068 N N . GLU B 1 29 ? -14.875 0.452 -1.088 1 97.62 29 GLU B N 1
ATOM 1069 C CA . GLU B 1 29 ? -15.438 1.328 -2.107 1 97.62 29 GLU B CA 1
ATOM 1070 C C . GLU B 1 29 ? -16.156 2.521 -1.478 1 97.62 29 GLU B C 1
ATOM 1072 O O . GLU B 1 29 ? -16.203 3.605 -2.062 1 97.62 29 GLU B O 1
ATOM 1077 N N . ALA B 1 30 ? -16.594 2.361 -0.358 1 97.56 30 ALA B N 1
ATOM 1078 C CA . ALA B 1 30 ? -17.328 3.416 0.331 1 97.56 30 ALA B CA 1
ATOM 1079 C C . ALA B 1 30 ? -16.375 4.391 1.022 1 97.56 30 ALA B C 1
ATOM 1081 O O . ALA B 1 30 ? -16.781 5.48 1.432 1 97.56 30 ALA B O 1
ATOM 1082 N N . TYR B 1 31 ? -15.125 4.039 1.128 1 98.06 31 TYR B N 1
ATOM 1083 C CA . TYR B 1 31 ? -14.258 4.844 1.979 1 98.06 31 TYR B CA 1
ATOM 1084 C C . TYR B 1 31 ? -13.102 5.43 1.179 1 98.06 31 TYR B C 1
ATOM 1086 O O . TYR B 1 31 ? -12.422 6.355 1.636 1 98.06 31 TYR B O 1
ATOM 1094 N N . GLY B 1 32 ? -12.828 4.859 0.021 1 97.44 32 GLY B N 1
ATOM 1095 C CA . GLY B 1 32 ? -11.602 5.309 -0.628 1 97.44 32 GLY B CA 1
ATOM 1096 C C . GLY B 1 32 ? -11.609 5.09 -2.129 1 97.44 32 GLY B C 1
ATOM 1097 O O . GLY B 1 32 ? -12.648 4.746 -2.707 1 97.44 32 GLY B O 1
ATOM 1098 N N . HIS B 1 33 ? -10.531 5.414 -2.725 1 96.88 33 HIS B N 1
ATOM 1099 C CA . HIS B 1 33 ? -10.289 5.258 -4.152 1 96.88 33 HIS B CA 1
ATOM 1100 C C . HIS B 1 33 ? -9.484 3.994 -4.441 1 96.88 33 HIS B C 1
ATOM 1102 O O . HIS B 1 33 ? -8.422 3.781 -3.855 1 96.88 33 HIS B O 1
ATOM 1108 N N . TRP B 1 34 ? -10.047 3.162 -5.395 1 96.62 34 TRP B N 1
ATOM 1109 C CA . TRP B 1 34 ? -9.438 1.889 -5.766 1 96.62 34 TRP B CA 1
ATOM 1110 C C . TRP B 1 34 ? -8.164 2.107 -6.57 1 96.62 34 TRP B C 1
ATOM 1112 O O . TRP B 1 34 ? -8.172 2.814 -7.582 1 96.62 34 TRP B O 1
ATOM 1122 N N . LEU B 1 35 ? -7.004 1.584 -6.078 1 95.75 35 LEU B N 1
ATOM 1123 C CA . LEU B 1 35 ? -5.734 1.729 -6.777 1 95.75 35 LEU B CA 1
ATOM 1124 C C . LEU B 1 35 ? -5.344 0.432 -7.477 1 95.75 35 LEU B C 1
ATOM 1126 O O . LEU B 1 35 ? -4.852 0.455 -8.609 1 95.75 35 LEU B O 1
ATOM 1130 N N . GLN B 1 36 ? -5.531 -0.656 -6.766 1 94.81 36 GLN B N 1
ATOM 1131 C CA . GLN B 1 36 ? -5.125 -1.986 -7.207 1 94.81 36 GLN B CA 1
ATOM 1132 C C . GLN B 1 36 ? -5.949 -3.07 -6.516 1 94.81 36 GLN B C 1
ATOM 1134 O O . GLN B 1 36 ? -6.641 -2.799 -5.531 1 94.81 36 GLN B O 1
ATOM 1139 N N . LEU B 1 37 ? -6.016 -4.215 -6.934 1 91.88 37 LEU B N 1
ATOM 1140 C CA . LEU B 1 37 ? -6.926 -5.281 -6.527 1 91.88 37 LEU B CA 1
ATOM 1141 C C . LEU B 1 37 ? -7.207 -5.219 -5.031 1 91.88 37 LEU B C 1
ATOM 1143 O O . LEU B 1 37 ? -8.367 -5.281 -4.609 1 91.88 37 LEU B O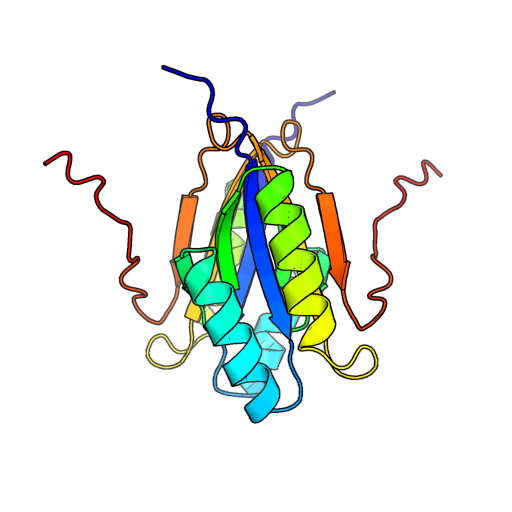 1
ATOM 1147 N N . SER B 1 38 ? -6.23 -5.066 -4.16 1 96.06 38 SER B N 1
ATOM 1148 C CA . SER B 1 38 ? -6.406 -5.051 -2.711 1 96.06 38 SER B CA 1
ATOM 1149 C C . SER B 1 38 ? -5.746 -3.828 -2.086 1 96.06 38 SER B C 1
ATOM 1151 O O . SER B 1 38 ? -5.207 -3.906 -0.98 1 96.06 38 SER B O 1
ATOM 1153 N N . VAL B 1 39 ? -5.852 -2.783 -2.854 1 97.69 39 VAL B N 1
ATOM 1154 C CA . VAL B 1 39 ? -5.207 -1.561 -2.385 1 97.69 39 VAL B CA 1
ATOM 1155 C C . VAL B 1 39 ? -6.125 -0.365 -2.631 1 97.69 39 VAL B C 1
ATOM 1157 O O . VAL B 1 39 ? -6.586 -0.149 -3.754 1 97.69 39 VAL B O 1
ATOM 1160 N N . PHE B 1 40 ? -6.359 0.382 -1.598 1 98.31 40 PHE B N 1
ATOM 1161 C CA . PHE B 1 40 ? -7.16 1.597 -1.699 1 98.31 40 PHE B CA 1
ATOM 1162 C C . PHE B 1 40 ? -6.418 2.785 -1.097 1 98.31 40 PHE B C 1
ATOM 1164 O O . PHE B 1 40 ? -5.652 2.627 -0.142 1 98.31 40 PHE B O 1
ATOM 1171 N N . GLN B 1 41 ? -6.617 3.91 -1.627 1 98.38 41 GLN B N 1
ATOM 1172 C CA . GLN B 1 41 ? -6.258 5.188 -1.021 1 98.38 41 GLN B CA 1
ATOM 1173 C C . GLN B 1 41 ? -7.473 5.852 -0.372 1 98.38 41 GLN B C 1
ATOM 1175 O O . GLN B 1 41 ? -8.547 5.922 -0.976 1 98.38 41 GLN B O 1
ATOM 1180 N N . CYS B 1 42 ? -7.297 6.344 0.836 1 98.38 42 CYS B N 1
ATOM 1181 C CA . CYS B 1 42 ? -8.398 6.953 1.569 1 98.38 42 CYS B CA 1
ATOM 1182 C C . CYS B 1 42 ? -7.984 8.297 2.156 1 98.38 42 CYS B C 1
ATOM 1184 O O . CYS B 1 42 ? -6.848 8.461 2.605 1 98.38 42 CYS B O 1
ATOM 1186 N N . ARG B 1 43 ? -8.844 9.203 2.123 1 97.75 43 ARG B N 1
ATOM 1187 C CA . ARG B 1 43 ? -8.781 10.43 2.908 1 97.75 43 ARG B CA 1
ATOM 1188 C C . ARG B 1 43 ? -9.859 10.445 3.986 1 97.75 43 ARG B C 1
ATOM 1190 O O . ARG B 1 43 ? -11.047 10.555 3.682 1 97.75 43 ARG B O 1
ATOM 1197 N N . LEU B 1 44 ? -9.398 10.359 5.203 1 98.25 44 LEU B N 1
ATOM 1198 C CA . LEU B 1 44 ? -10.383 10.109 6.254 1 98.25 44 LEU B CA 1
ATOM 1199 C C . LEU B 1 44 ? -10.125 11.008 7.461 1 98.25 44 LEU B C 1
ATOM 1201 O O . LEU B 1 44 ? -8.969 11.258 7.824 1 98.25 44 LEU B O 1
ATOM 1205 N N . THR B 1 45 ? -11.203 11.375 8.078 1 97.94 45 THR B N 1
ATOM 1206 C CA . THR B 1 45 ? -11.133 11.914 9.43 1 97.94 45 THR B CA 1
ATOM 1207 C C . THR B 1 45 ? -10.898 10.797 10.445 1 97.94 45 THR B C 1
ATOM 1209 O O . THR B 1 45 ? -10.977 9.617 10.102 1 97.94 45 THR B O 1
ATOM 1212 N N . ALA B 1 46 ? -10.625 11.219 11.664 1 96.62 46 ALA B N 1
ATOM 1213 C CA . ALA B 1 46 ? -10.453 10.234 12.734 1 96.62 46 ALA B CA 1
ATOM 1214 C C . ALA B 1 46 ? -11.703 9.375 12.891 1 96.62 46 ALA B C 1
ATOM 1216 O O . ALA B 1 46 ? -11.609 8.156 13.086 1 96.62 46 ALA B O 1
ATOM 1217 N N . ARG B 1 47 ? -12.805 9.977 12.844 1 97.12 47 ARG B N 1
ATOM 1218 C CA . ARG B 1 47 ? -14.07 9.281 13 1 97.12 47 ARG B CA 1
ATOM 1219 C C . ARG B 1 47 ? -14.281 8.266 11.883 1 97.12 47 ARG B C 1
ATOM 1221 O O . ARG B 1 47 ? -14.633 7.113 12.141 1 97.12 47 ARG B O 1
ATOM 1228 N N . ARG B 1 48 ? -14.078 8.68 10.703 1 97.81 48 ARG B N 1
ATOM 1229 C CA . ARG B 1 48 ? -14.281 7.789 9.562 1 97.81 48 ARG B CA 1
ATOM 1230 C C . ARG B 1 48 ? -13.25 6.664 9.555 1 97.81 48 ARG B C 1
ATOM 1232 O O . ARG B 1 48 ? -13.555 5.539 9.148 1 97.81 48 ARG B O 1
ATOM 1239 N N . ARG B 1 49 ? -12.094 6.984 9.93 1 97.81 49 ARG B N 1
ATOM 1240 C CA . ARG B 1 49 ? -11.055 5.965 10.062 1 97.81 49 ARG B CA 1
ATOM 1241 C C . ARG B 1 49 ? -11.469 4.895 11.062 1 97.81 49 ARG B C 1
ATOM 1243 O O . ARG B 1 49 ? -11.312 3.699 10.805 1 97.81 49 ARG B O 1
ATOM 1250 N N . ALA B 1 50 ? -11.938 5.32 12.211 1 97.81 50 ALA B N 1
ATOM 1251 C CA . ALA B 1 50 ? -12.414 4.383 13.227 1 97.81 50 ALA B CA 1
ATOM 1252 C C . ALA B 1 50 ? -13.562 3.533 12.703 1 97.81 50 ALA B C 1
ATOM 1254 O O . ALA B 1 50 ? -13.609 2.322 12.93 1 97.81 50 ALA B O 1
ATOM 1255 N N . ALA B 1 51 ? -14.461 4.148 12.023 1 98.38 51 ALA B N 1
ATOM 1256 C CA . ALA B 1 51 ? -15.594 3.443 11.445 1 98.38 51 ALA B CA 1
ATOM 1257 C C . ALA B 1 51 ? -15.133 2.408 10.422 1 98.38 51 ALA B C 1
ATOM 1259 O O . ALA B 1 51 ? -15.648 1.287 10.391 1 98.38 51 ALA B O 1
ATOM 1260 N N . LEU B 1 52 ? -14.219 2.754 9.586 1 98.56 52 LEU B N 1
ATOM 1261 C CA . LEU B 1 52 ? -13.664 1.83 8.602 1 98.56 52 LEU B CA 1
ATOM 1262 C C . LEU B 1 52 ? -13.07 0.604 9.281 1 98.56 52 LEU B C 1
ATOM 1264 O O . LEU B 1 52 ? -13.359 -0.53 8.891 1 98.56 52 LEU B O 1
ATOM 1268 N N . ALA B 1 53 ? -12.219 0.865 10.25 1 97.81 53 ALA B N 1
ATOM 1269 C CA . ALA B 1 53 ? -11.57 -0.236 10.961 1 97.81 53 ALA B CA 1
ATOM 1270 C C . ALA B 1 53 ? -12.609 -1.192 11.547 1 97.81 53 ALA B C 1
ATOM 1272 O O . ALA B 1 53 ? -12.453 -2.412 11.461 1 97.81 53 ALA B O 1
ATOM 1273 N N . MET B 1 54 ? -13.594 -0.596 12.141 1 97.81 54 MET B N 1
ATOM 1274 C CA . MET B 1 54 ? -14.641 -1.409 12.75 1 97.81 54 MET B CA 1
ATOM 1275 C C . MET B 1 54 ? -15.367 -2.242 11.703 1 97.81 54 MET B C 1
ATOM 1277 O O . MET B 1 54 ? -15.625 -3.43 11.914 1 97.81 54 MET B O 1
ATOM 1281 N N . ARG B 1 55 ? -15.672 -1.648 10.664 1 98.38 55 ARG B N 1
ATOM 1282 C CA . ARG B 1 55 ? -16.375 -2.352 9.586 1 98.38 55 ARG B CA 1
ATOM 1283 C C . ARG B 1 55 ? -15.508 -3.475 9.023 1 98.38 55 ARG B C 1
ATOM 1285 O O . ARG B 1 55 ? -15.992 -4.59 8.805 1 98.38 55 ARG B O 1
ATOM 1292 N N . LEU B 1 56 ? -14.258 -3.197 8.734 1 98.19 56 LEU B N 1
ATOM 1293 C CA . LEU B 1 56 ? -13.352 -4.211 8.211 1 98.19 56 LEU B CA 1
ATOM 1294 C C . LEU B 1 56 ? -13.188 -5.359 9.195 1 98.19 56 LEU B C 1
ATOM 1296 O O . LEU B 1 56 ? -13.18 -6.527 8.805 1 98.19 56 LEU B O 1
ATOM 1300 N N . ASP B 1 57 ? -13.094 -5.004 10.461 1 96.62 57 ASP B N 1
ATOM 1301 C CA . ASP B 1 57 ? -12.922 -6.016 11.5 1 96.62 57 ASP B CA 1
ATOM 1302 C C . ASP B 1 57 ? -14.102 -6.984 11.523 1 96.62 57 ASP B C 1
ATOM 1304 O O . ASP B 1 57 ? -13.938 -8.164 11.828 1 96.62 57 ASP B O 1
ATOM 1308 N N . ARG B 1 58 ? -15.234 -6.496 11.203 1 97.31 58 ARG B N 1
ATOM 1309 C CA . ARG B 1 58 ? -16.438 -7.309 11.211 1 97.31 58 ARG B CA 1
ATOM 1310 C C . ARG B 1 58 ? -16.484 -8.242 10 1 97.31 58 ARG B C 1
ATOM 1312 O O . ARG B 1 58 ? -17.078 -9.312 10.055 1 97.31 58 ARG B O 1
ATOM 1319 N N . GLU B 1 59 ? -15.844 -7.828 8.945 1 98.19 59 GLU B N 1
ATOM 1320 C CA . GLU B 1 59 ? -15.961 -8.57 7.695 1 98.19 59 GLU B CA 1
ATOM 1321 C C . GLU B 1 59 ? -14.891 -9.656 7.594 1 98.19 59 GLU B C 1
ATOM 1323 O O . GLU B 1 59 ? -15.047 -10.633 6.859 1 98.19 59 GLU B O 1
ATOM 1328 N N . ILE B 1 60 ? -13.773 -9.578 8.336 1 97.75 60 ILE B N 1
ATOM 1329 C CA . ILE B 1 60 ? -12.648 -10.477 8.094 1 97.75 60 ILE B CA 1
ATOM 1330 C C . ILE B 1 60 ? -12.648 -11.594 9.133 1 97.75 60 ILE B C 1
ATOM 1332 O O . ILE B 1 60 ? -13.305 -11.484 10.172 1 97.75 60 ILE B O 1
ATOM 1336 N N . LYS B 1 61 ? -11.969 -12.68 8.828 1 96.88 61 LYS B N 1
ATOM 1337 C CA . LYS B 1 61 ? -11.609 -13.727 9.781 1 96.88 61 LYS B CA 1
ATOM 1338 C C . LYS B 1 61 ? -10.172 -13.562 10.266 1 96.88 61 LYS B C 1
ATOM 1340 O O . LYS B 1 61 ? -9.227 -13.828 9.516 1 96.88 61 LYS B O 1
ATOM 1345 N N . PRO B 1 62 ? -10.008 -13.203 11.5 1 94.06 62 PRO B N 1
ATOM 1346 C CA . PRO B 1 62 ? -8.695 -12.781 11.992 1 94.06 62 PRO B CA 1
ATOM 1347 C C . PRO B 1 62 ? -7.621 -13.844 11.773 1 94.06 62 PRO B C 1
ATOM 1349 O O . PRO B 1 62 ? -6.449 -13.508 11.57 1 94.06 62 PRO B O 1
ATOM 1352 N N . ALA B 1 63 ? -7.891 -15.109 11.703 1 93.56 63 ALA B N 1
ATOM 1353 C CA . ALA B 1 63 ? -6.895 -16.172 11.57 1 93.56 63 ALA B CA 1
ATOM 1354 C C . ALA B 1 63 ? -6.516 -16.391 10.109 1 93.56 63 ALA B C 1
ATOM 1356 O O . ALA B 1 63 ? -5.512 -17.047 9.82 1 93.56 63 ALA B O 1
ATOM 1357 N N . GLU B 1 64 ? -7.281 -15.812 9.219 1 95.81 64 GLU B N 1
ATOM 1358 C CA . GLU B 1 64 ? -7.102 -16.141 7.812 1 95.81 64 GLU B CA 1
ATOM 1359 C C . GLU B 1 64 ? -6.816 -14.891 6.984 1 95.81 64 GLU B C 1
ATOM 1361 O O . GLU B 1 64 ? -6.203 -14.977 5.918 1 95.81 64 GLU B O 1
ATOM 1366 N N . ASP B 1 65 ? -7.301 -13.797 7.496 1 96.81 65 ASP B N 1
ATOM 1367 C CA . ASP B 1 65 ? -7.293 -12.562 6.723 1 96.81 65 ASP B CA 1
ATOM 1368 C C . ASP B 1 65 ? -6.402 -11.508 7.375 1 96.81 65 ASP B C 1
ATOM 1370 O O . ASP B 1 65 ? -6.211 -11.523 8.594 1 96.81 65 ASP B O 1
ATOM 1374 N N . HIS B 1 66 ? -5.812 -10.656 6.559 1 96.25 66 HIS B N 1
ATOM 1375 C CA . HIS B 1 66 ? -4.91 -9.609 7.027 1 96.25 66 HIS B CA 1
ATOM 1376 C C . HIS B 1 66 ? -5.184 -8.281 6.32 1 96.25 66 HIS B C 1
ATOM 1378 O O . HIS B 1 66 ? -5.254 -8.234 5.09 1 96.25 66 HIS B O 1
ATOM 1384 N N . VAL B 1 67 ? -5.426 -7.266 7.121 1 97.75 67 VAL B N 1
ATOM 1385 C CA . VAL B 1 67 ? -5.629 -5.914 6.605 1 97.75 67 VAL B CA 1
ATOM 1386 C C . VAL B 1 67 ? -4.605 -4.965 7.23 1 97.75 67 VAL B C 1
ATOM 1388 O O . VAL B 1 67 ? -4.355 -5.023 8.438 1 97.75 67 VAL B O 1
ATOM 1391 N N . LEU B 1 68 ? -4.004 -4.156 6.395 1 97.69 68 LEU B N 1
ATOM 1392 C CA . LEU B 1 68 ? -3.121 -3.098 6.875 1 97.69 68 LEU B CA 1
ATOM 1393 C C . LEU B 1 68 ? -3.711 -1.723 6.582 1 97.69 68 LEU B C 1
ATOM 1395 O O . LEU B 1 68 ? -4.168 -1.464 5.469 1 97.69 68 LEU B O 1
ATOM 1399 N N . ILE B 1 69 ? -3.742 -0.931 7.566 1 98.19 69 ILE B N 1
ATOM 1400 C CA . ILE B 1 69 ? -4.094 0.477 7.414 1 98.19 69 ILE B CA 1
ATOM 1401 C C . ILE B 1 69 ? -2.863 1.347 7.66 1 98.19 69 ILE B C 1
ATOM 1403 O O . ILE B 1 69 ? -2.416 1.491 8.797 1 98.19 69 ILE B O 1
ATOM 1407 N N . LEU B 1 70 ? -2.305 1.908 6.602 1 98.31 70 LEU B N 1
ATOM 1408 C CA . LEU B 1 70 ? -1.108 2.738 6.672 1 98.31 70 LEU B CA 1
ATOM 1409 C C . LEU B 1 70 ? -1.475 4.215 6.75 1 98.31 70 LEU B C 1
ATOM 1411 O O . LEU B 1 70 ? -2.07 4.762 5.816 1 98.31 70 LEU B O 1
ATOM 1415 N N . ASP B 1 71 ? -1.176 4.824 7.812 1 98.12 71 ASP B N 1
ATOM 1416 C CA . ASP B 1 71 ? -1.347 6.262 7.977 1 98.12 71 ASP B CA 1
ATOM 1417 C C . ASP B 1 71 ? -0.137 7.023 7.438 1 98.12 71 ASP B C 1
ATOM 1419 O O . ASP B 1 71 ? 0.951 6.957 8.016 1 98.12 71 ASP B O 1
ATOM 1423 N N . VAL B 1 72 ? -0.358 7.801 6.363 1 97.25 72 VAL B N 1
ATOM 1424 C CA . VAL B 1 72 ? 0.78 8.422 5.691 1 97.25 72 VAL B CA 1
ATOM 1425 C C . VAL B 1 72 ? 0.925 9.867 6.148 1 97.25 72 VAL B C 1
ATOM 1427 O O . VAL B 1 72 ? 1.942 10.516 5.879 1 97.25 72 VAL B O 1
ATOM 1430 N N . GLY B 1 73 ? -0.066 10.453 6.777 1 96.69 73 GLY B N 1
ATOM 1431 C CA . GLY B 1 73 ? 0.019 11.805 7.316 1 96.69 73 GLY B CA 1
ATOM 1432 C C . GLY B 1 73 ? -1.176 12.664 6.953 1 96.69 73 GLY B C 1
ATOM 1433 O O . GLY B 1 73 ? -2.143 12.18 6.367 1 96.69 73 GLY B O 1
ATOM 1434 N N . PRO B 1 74 ? -1.103 13.961 7.41 1 96.88 74 PRO B N 1
ATOM 1435 C CA . PRO B 1 74 ? -2.207 14.867 7.078 1 96.88 74 PRO B CA 1
ATOM 1436 C C . PRO B 1 74 ? -2.434 14.992 5.574 1 96.88 74 PRO B C 1
ATOM 1438 O O . PRO B 1 74 ? -1.483 15.211 4.82 1 96.88 74 PRO B O 1
ATOM 1441 N N . ALA B 1 75 ? -3.652 14.852 5.215 1 95.94 75 ALA B N 1
ATOM 1442 C CA . ALA B 1 75 ? -3.994 14.805 3.795 1 95.94 75 ALA B CA 1
ATOM 1443 C C . ALA B 1 75 ? -3.5 16.047 3.072 1 95.94 75 ALA B C 1
ATOM 1445 O O . ALA B 1 75 ? -3.121 15.992 1.899 1 95.94 75 ALA B O 1
ATOM 1446 N N . ASP B 1 76 ? -3.441 17.125 3.746 1 93.75 76 ASP B N 1
ATOM 1447 C CA . ASP B 1 76 ? -3.084 18.406 3.117 1 93.75 76 ASP B CA 1
ATOM 1448 C C . ASP B 1 76 ? -1.568 18.578 3.057 1 93.75 76 ASP B C 1
ATOM 1450 O O . ASP B 1 76 ? -1.069 19.484 2.393 1 93.75 76 ASP B O 1
ATOM 1454 N N . GLU B 1 77 ? -0.825 17.719 3.65 1 94 77 GLU B N 1
ATOM 1455 C CA . GLU B 1 77 ? 0.626 17.859 3.717 1 94 77 GLU B CA 1
ATOM 1456 C C . GLU B 1 77 ? 1.324 16.781 2.883 1 94 77 GLU B C 1
ATOM 1458 O O . GLU B 1 77 ? 2.514 16.906 2.582 1 94 77 GLU B O 1
ATOM 1463 N N . VAL B 1 78 ? 0.608 15.773 2.619 1 93.81 78 VAL B N 1
ATOM 1464 C CA . VAL B 1 78 ? 1.199 14.664 1.885 1 93.81 78 VAL B CA 1
ATOM 1465 C C . VAL B 1 78 ? 0.941 14.828 0.39 1 93.81 78 VAL B C 1
ATOM 1467 O O . VAL B 1 78 ? -0.204 15.008 -0.033 1 93.81 78 VAL B O 1
ATOM 1470 N N . ASP B 1 79 ? 1.963 14.875 -0.378 1 91.5 79 ASP B N 1
ATOM 1471 C CA . ASP B 1 79 ? 1.868 14.82 -1.834 1 91.5 79 ASP B CA 1
ATOM 1472 C C . ASP B 1 79 ? 2.174 13.414 -2.352 1 91.5 79 ASP B C 1
ATOM 1474 O O . ASP B 1 79 ? 3.285 13.148 -2.816 1 91.5 79 ASP B O 1
ATOM 1478 N N . LEU B 1 80 ? 1.184 12.547 -2.273 1 95.44 80 LEU B N 1
ATOM 1479 C CA . LEU B 1 80 ? 1.342 11.148 -2.672 1 95.44 80 LEU B CA 1
ATOM 1480 C C . LEU B 1 80 ? 1.46 11.031 -4.188 1 95.44 80 LEU B C 1
ATOM 1482 O O . LEU B 1 80 ? 0.59 11.508 -4.922 1 95.44 80 LEU B O 1
ATOM 1486 N N . ARG B 1 81 ? 2.541 10.492 -4.66 1 96.19 81 ARG B N 1
ATOM 1487 C CA . ARG B 1 81 ? 2.729 10.211 -6.082 1 96.19 81 ARG B CA 1
ATOM 1488 C C . ARG B 1 81 ? 2.672 8.719 -6.359 1 96.19 81 ARG B C 1
ATOM 1490 O O . ARG B 1 81 ? 3.365 7.934 -5.711 1 96.19 81 ARG B O 1
ATOM 1497 N N . VAL B 1 82 ? 1.851 8.328 -7.289 1 96.12 82 VAL B N 1
ATOM 1498 C CA . VAL B 1 82 ? 1.658 6.922 -7.629 1 96.12 82 VAL B CA 1
ATOM 1499 C C . VAL B 1 82 ? 2.211 6.648 -9.031 1 96.12 82 VAL B C 1
ATOM 1501 O O . VAL B 1 82 ? 1.823 7.309 -9.992 1 96.12 82 VAL B O 1
ATOM 1504 N N . GLU B 1 83 ? 3.104 5.77 -9.086 1 95.25 83 GLU B N 1
ATOM 1505 C CA . GLU B 1 83 ? 3.633 5.273 -10.352 1 95.25 83 GLU B CA 1
ATOM 1506 C C . GLU B 1 83 ? 3.168 3.844 -10.625 1 95.25 83 GLU B C 1
ATOM 1508 O O . GLU B 1 83 ? 3.172 3.002 -9.719 1 95.25 83 GLU B O 1
ATOM 1513 N N . SER B 1 84 ? 2.801 3.611 -11.82 1 95.38 84 SER B N 1
ATOM 1514 C CA . SER B 1 84 ? 2.322 2.289 -12.211 1 95.38 84 SER B CA 1
ATOM 1515 C C . SER B 1 84 ? 3.271 1.628 -13.203 1 95.38 84 SER B C 1
ATOM 1517 O O . SER B 1 84 ? 3.74 2.271 -14.148 1 95.38 84 SER B O 1
ATOM 1519 N N . LEU B 1 85 ? 3.604 0.441 -12.992 1 95.88 85 LEU B N 1
ATOM 1520 C CA . LEU B 1 85 ? 4.301 -0.42 -13.938 1 95.88 85 LEU B CA 1
ATOM 1521 C C . LEU B 1 85 ? 3.393 -1.552 -14.414 1 95.88 85 LEU B C 1
ATOM 1523 O O . LEU B 1 85 ? 2.652 -2.135 -13.617 1 95.88 85 LEU B O 1
ATOM 1527 N N . GLY B 1 86 ? 3.5 -1.979 -15.656 1 92.31 86 GLY B N 1
ATOM 1528 C CA . GLY B 1 86 ? 2.633 -3.01 -16.203 1 92.31 86 GLY B CA 1
ATOM 1529 C C . GLY B 1 86 ? 1.289 -2.477 -16.672 1 92.31 86 GLY B C 1
ATOM 1530 O O . GLY B 1 86 ? 1.229 -1.523 -17.438 1 92.31 86 GLY B O 1
ATOM 1531 N N . LYS B 1 87 ? 0.151 -3.125 -16.141 1 78.12 87 LYS B N 1
ATOM 1532 C CA . LYS B 1 87 ? -1.183 -2.736 -16.594 1 78.12 87 LYS B CA 1
ATOM 1533 C C . LYS B 1 87 ? -1.438 -1.254 -16.328 1 78.12 87 LYS B C 1
ATOM 1535 O O . LYS B 1 87 ? -0.95 -0.696 -15.344 1 78.12 87 LYS B O 1
ATOM 1540 N N . SER B 1 88 ? -1.793 -0.547 -17.453 1 59.81 88 SER B N 1
ATOM 1541 C CA . SER B 1 88 ? -2.078 0.88 -17.328 1 59.81 88 SER B CA 1
ATOM 1542 C C . SER B 1 88 ? -3.174 1.145 -16.312 1 59.81 88 SER B C 1
ATOM 1544 O O . SER B 1 88 ? -4.285 0.627 -16.438 1 59.81 88 SER B O 1
ATOM 1546 N N . PHE B 1 89 ? -2.877 0.968 -15.18 1 50.31 89 PHE B N 1
ATOM 154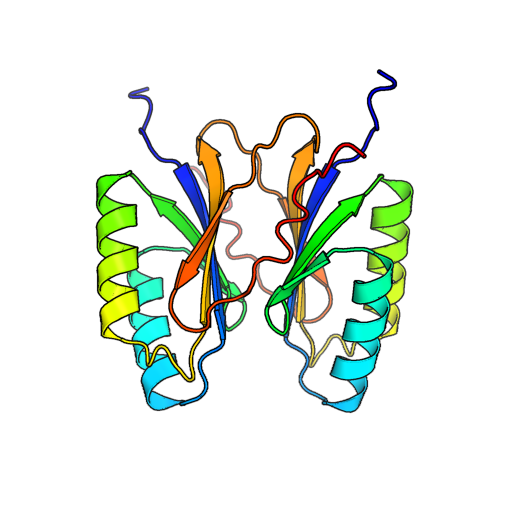7 C CA . PHE B 1 89 ? -3.924 1.496 -14.312 1 50.31 89 PHE B CA 1
ATOM 1548 C C . PHE B 1 89 ? -4.348 2.889 -14.766 1 50.31 89 PHE B C 1
ATOM 1550 O O . PHE B 1 89 ? -3.506 3.764 -14.969 1 50.31 89 PHE B O 1
ATOM 1557 N N . GLN B 1 90 ? -5.285 2.986 -15.703 1 42.22 90 GLN B N 1
ATOM 1558 C CA . GLN B 1 90 ? -5.82 4.344 -15.68 1 42.22 90 GLN B CA 1
ATOM 1559 C C . GLN B 1 90 ? -5.902 4.883 -14.258 1 42.22 90 GLN B C 1
ATOM 1561 O O . GLN B 1 90 ? -6.566 4.289 -13.406 1 42.22 90 GLN B O 1
ATOM 1566 N N . ALA B 1 91 ? -4.898 5.191 -13.82 1 38.56 91 ALA B N 1
ATOM 1567 C CA . ALA B 1 91 ? -5.043 6.012 -12.617 1 38.56 91 ALA B CA 1
ATOM 1568 C C . ALA B 1 91 ? -6.418 6.68 -12.57 1 38.56 91 ALA B C 1
ATOM 1570 O O . ALA B 1 91 ? -6.852 7.281 -13.555 1 38.56 91 ALA B O 1
ATOM 1571 N N . ILE B 1 92 ? -7.477 6.219 -12.141 1 36.62 92 ILE B N 1
ATOM 1572 C CA . ILE B 1 92 ? -8.422 7.281 -11.805 1 36.62 92 ILE B CA 1
ATOM 1573 C C . ILE B 1 92 ? -7.672 8.461 -11.188 1 36.62 92 ILE B C 1
ATOM 1575 O O . ILE B 1 92 ? -7.23 8.391 -10.031 1 36.62 92 ILE B O 1
ATOM 1579 N N . VAL B 1 93 ? -6.449 8.703 -11.547 1 35.69 93 VAL B N 1
ATOM 1580 C CA . VAL B 1 93 ? -6.078 10.07 -11.188 1 35.69 93 VAL B CA 1
ATOM 1581 C C . VAL B 1 93 ? -7.277 10.992 -11.383 1 35.69 93 VAL B C 1
ATOM 1583 O O . VAL B 1 93 ? -7.789 11.133 -12.492 1 35.69 93 VAL B O 1
ATOM 1586 N N . ARG B 1 94 ? -8.211 11.055 -10.617 1 30.41 94 ARG B N 1
ATOM 1587 C CA . ARG B 1 94 ? -9.094 12.219 -10.68 1 30.41 94 ARG B CA 1
ATOM 1588 C C . ARG B 1 94 ? -8.328 13.469 -11.094 1 30.41 94 ARG B C 1
ATOM 1590 O O . ARG B 1 94 ? -7.332 13.836 -10.469 1 30.41 94 ARG B O 1
ATOM 1597 N N . GLU B 1 95 ? -7.898 13.719 -12.375 1 31.03 95 GLU B N 1
ATOM 1598 C CA . GLU B 1 95 ? -7.914 15.133 -12.758 1 31.03 95 GLU B CA 1
ATOM 1599 C C . GLU B 1 95 ? -8.828 15.938 -11.844 1 31.03 95 GLU B C 1
ATOM 1601 O O . GLU B 1 95 ? -10.008 15.602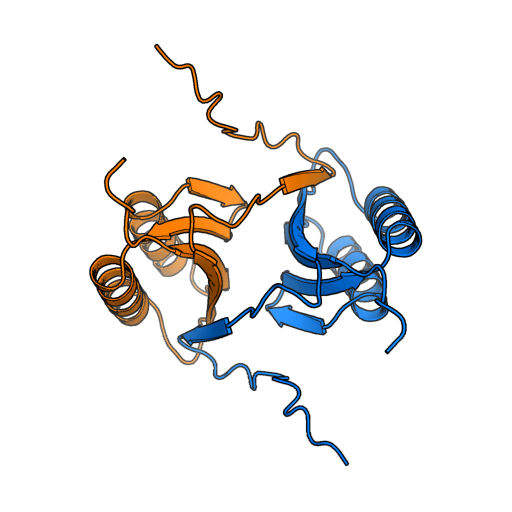 -11.68 1 31.03 95 GLU B O 1
ATOM 1606 N N . ALA B 1 96 ? -8.359 16.312 -10.75 1 30.5 96 ALA B N 1
ATOM 1607 C CA . ALA B 1 96 ? -9.047 17.484 -10.219 1 30.5 96 ALA B CA 1
ATOM 1608 C C . ALA B 1 96 ? -9.625 18.344 -11.344 1 30.5 96 ALA B C 1
ATOM 1610 O O . ALA B 1 96 ? -8.883 19.016 -12.055 1 30.5 96 ALA B O 1
ATOM 1611 N N . ARG B 1 97 ? -10.297 17.797 -12.344 1 26.64 97 ARG B N 1
ATOM 1612 C CA . ARG B 1 97 ? -11.078 18.781 -13.086 1 26.64 97 ARG B CA 1
ATOM 1613 C C . ARG B 1 97 ? -11.883 19.672 -12.141 1 26.64 97 ARG B C 1
ATOM 1615 O O . ARG B 1 97 ? -12.758 19.188 -11.414 1 26.64 97 ARG B O 1
ATOM 1622 N N . VAL B 1 98 ? -11.289 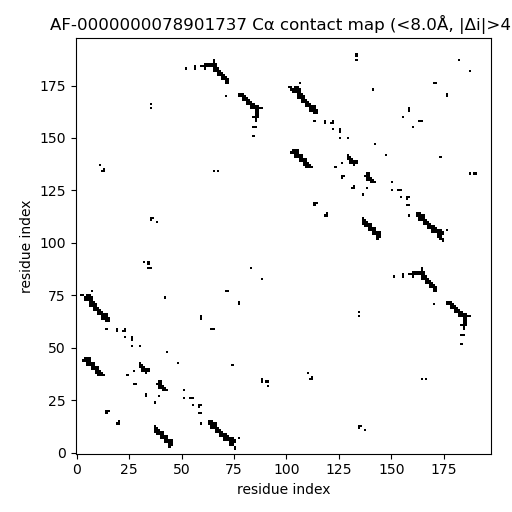20.797 -11.641 1 23.02 98 VAL B N 1
ATOM 1623 C CA . VAL B 1 98 ? -12.016 22 -11.281 1 23.02 98 VAL B CA 1
ATOM 1624 C C . VAL B 1 98 ? -13.117 22.266 -12.297 1 23.02 98 VAL B C 1
ATOM 1626 O O . VAL B 1 98 ? -12.844 22.453 -13.484 1 23.02 98 VAL B O 1
ATOM 1629 N N . ILE B 1 99 ? -14.039 21.359 -12.414 1 19.98 99 ILE B N 1
ATOM 1630 C CA . ILE B 1 99 ? -15.18 22.062 -12.977 1 19.98 99 ILE B CA 1
ATOM 1631 C C . ILE B 1 99 ? -15.602 23.188 -12.031 1 19.98 99 ILE B C 1
ATOM 1633 O O . ILE B 1 99 ? -15.719 22.984 -10.82 1 19.98 99 ILE B O 1
#

Sequence (198 aa):
MAARNERLYIVTYDIADQKRWRRVFRVMEAYGHWLQLSVFQCRLTARRRAALAMRLDREIKPAEDHVLILDVGPADEVDLRVESLGKSFQAIVREARVIMAARNERLYIVTYDIADQKRWRRVFRVMEAYGHWLQLSVFQCRLTARRRAALAMRLDREIKPAEDHVLILDVGPADEVDLRVESLGKSFQAIVREARVI

InterPro domains:
  IPR019199 Virulence-associated protein D / CRISPR associated protein Cas2 [PF09827] (8-73)
  IPR021127 CRISPR-associated endonuclease Cas2 [MF_01471] (7-93)
  IPR021127 CRISPR-associated endonuclease Cas2 [PTHR34405] (8-88)
  IPR021127 CRISPR-associated endonuclease Cas2 [TIGR01573] (7-72)
  IPR021127 CRISPR-associated endonuclease Cas2 [cd09725] (9-87)

pLDDT: mean 87.38, std 21.91, range [17.53, 98.69]

Solvent-accessible surface area (backbone atoms only — not comparable to full-atom values): 11037 Å² total; per-residue (Å²): 125,84,76,68,73,27,28,27,32,43,37,38,50,48,59,77,44,69,72,45,36,52,50,49,50,55,55,46,61,75,58,36,46,83,72,47,99,48,30,29,41,28,72,32,36,71,66,54,46,52,52,48,52,54,53,50,60,68,57,50,50,43,91,64,17,34,35,37,44,30,37,54,40,49,45,89,74,45,71,72,44,79,42,73,43,49,38,75,59,72,60,78,57,70,65,78,64,83,116,124,83,75,67,72,26,28,28,32,45,37,37,52,47,58,77,45,70,71,47,38,51,51,49,50,55,56,45,60,76,57,35,47,84,73,48,102,48,31,30,41,28,72,32,35,68,68,54,46,54,50,49,51,53,53,50,60,70,58,51,48,44,90,64,16,34,35,36,44,31,38,54,39,49,43,90,75,46,72,73,43,80,41,72,42,48,39,76,61,71,60,79,59,70,69,78,67,82,119

Nearest PDB structures (foldseek):
  1zpw-assembly1_X  TM=9.043E-01  e=2.738E-07  Thermus thermophilus
  4es2-assembly1_A-2  TM=8.945E-01  e=1.088E-06  Halalkalibacterium halodurans C-125
  8d3q-assembly1_F  TM=8.048E-01  e=8.368E-07  Halalkalibacterium halodurans C-125
  3oq2-assembly1_B  TM=8.345E-01  e=8.368E-07  Nitratidesulfovibrio vulgaris str. Hildenborough
  7f84-assembly1_B  TM=8.072E-01  e=5.268E-06  Leptospira interrogans serovar Copenhageni str. Fiocruz L1-130